Protein 8WIZ (pdb70)

B-factor: mean 48.91, std 18.86, range [22.05, 162.28]

Organism: Alligator mississippiensis (NCBI:txid8496)

Structure (mmCIF, N/CA/C/O backbone):
data_8WIZ
#
_entry.id   8WIZ
#
_cell.length_a   1.00
_cell.length_b   1.00
_cell.length_c   1.00
_cell.angle_alpha   90.00
_cell.angle_beta   90.00
_cell.angle_gamma   90.00
#
_symmetry.space_group_name_H-M   'P 1'
#
loop_
_entity.id
_entity.type
_entity.pdbx_description
1 polymer 'Hemoglobin subunit alpha'
2 polymer 'Hemoglobin subunit beta'
3 non-polymer 'PROTOPORPHYRIN IX CONTAINING FE'
4 non-polymer 'BICARBONATE ION'
5 water water
#
loop_
_atom_site.group_PDB
_atom_site.id
_atom_site.type_symbol
_atom_site.label_atom_id
_atom_site.label_alt_id
_atom_site.label_comp_id
_atom_site.label_asym_id
_atom_site.label_entity_id
_atom_site.label_seq_id
_atom_site.pdbx_PDB_ins_code
_atom_site.Cartn_x
_atom_site.Cartn_y
_atom_site.Cartn_z
_atom_site.occupancy
_atom_site.B_iso_or_equiv
_atom_site.auth_seq_id
_atom_site.auth_comp_id
_atom_site.auth_asym_id
_atom_site.auth_atom_id
_atom_site.pdbx_PDB_model_num
ATOM 1 N N . VAL A 1 2 ? 125.350 123.703 147.840 1.00 82.47 1 VAL A N 1
ATOM 2 C CA . VAL A 1 2 ? 125.814 122.999 149.072 1.00 74.96 1 VAL A CA 1
ATOM 3 C C . VAL A 1 2 ? 125.627 121.498 148.872 1.00 70.98 1 VAL A C 1
ATOM 4 O O . VAL A 1 2 ? 124.633 121.061 148.301 1.00 87.08 1 VAL A O 1
ATOM 8 N N . LEU A 1 3 ? 126.604 120.728 149.358 1.00 60.94 2 LEU A N 1
ATOM 9 C CA . LEU A 1 3 ? 126.584 119.289 149.239 1.00 52.57 2 LEU A CA 1
ATOM 10 C C . LEU A 1 3 ? 125.798 118.730 150.415 1.00 52.77 2 LEU A C 1
ATOM 11 O O . LEU A 1 3 ? 126.073 119.060 151.567 1.00 56.60 2 LEU A O 1
ATOM 16 N N . SER A 1 4 ? 124.826 117.880 150.105 1.00 48.89 3 SER A N 1
ATOM 17 C CA . SER A 1 4 ? 124.034 117.217 151.117 1.00 52.05 3 SER A CA 1
ATOM 18 C C . SER A 1 4 ? 124.737 115.957 151.624 1.00 48.35 3 SER A C 1
ATOM 19 O O . SER A 1 4 ? 125.745 115.535 151.074 1.00 54.69 3 SER A O 1
ATOM 22 N N . MET A 1 5 ? 124.182 115.382 152.686 1.00 44.93 4 MET A N 1
ATOM 23 C CA . MET A 1 5 ? 124.643 114.128 153.236 1.00 48.46 4 MET A CA 1
ATOM 24 C C . MET A 1 5 ? 124.621 113.032 152.189 1.00 44.35 4 MET A C 1
ATOM 25 O O . MET A 1 5 ? 125.460 112.141 152.261 1.00 57.02 4 MET A O 1
ATOM 30 N N . GLU A 1 6 ? 123.593 113.043 151.339 1.00 56.50 5 GLU A N 1
ATOM 31 C CA . GLU A 1 6 ? 123.371 112.038 150.310 1.00 57.71 5 GLU A CA 1
ATOM 32 C C . GLU A 1 6 ? 124.386 112.256 149.193 1.00 51.49 5 GLU A C 1
ATOM 33 O O . GLU A 1 6 ? 124.943 111.281 148.694 1.00 50.15 5 GLU A O 1
ATOM 39 N N . ASP A 1 7 ? 124.624 113.531 148.830 1.00 38.89 6 ASP A N 1
ATOM 40 C CA . ASP A 1 7 ? 125.616 113.844 147.831 1.00 36.82 6 ASP A CA 1
ATOM 41 C C . ASP A 1 7 ? 126.978 113.335 148.299 1.00 46.21 6 ASP A C 1
ATOM 42 O O . ASP A 1 7 ? 127.742 112.778 147.511 1.00 40.27 6 ASP A O 1
ATOM 47 N N . LYS A 1 8 ? 127.292 113.583 149.578 1.00 44.66 7 LYS A N 1
ATOM 48 C CA . LYS A 1 8 ? 128.580 113.239 150.144 1.00 39.98 7 LYS A CA 1
ATOM 49 C C . LYS A 1 8 ? 128.805 111.726 150.129 1.00 38.80 7 LYS A C 1
ATOM 50 O O . LYS A 1 8 ? 129.858 111.289 149.679 1.00 44.25 7 LYS A O 1
ATOM 56 N N . SER A 1 9 ? 127.807 110.931 150.505 1.00 38.98 8 SER A N 1
ATOM 57 C CA . SER A 1 9 ? 127.903 109.480 150.394 1.00 42.37 8 SER A CA 1
ATOM 58 C C . SER A 1 9 ? 127.987 109.005 148.945 1.00 35.84 8 SER A C 1
ATOM 59 O O . SER A 1 9 ? 128.619 107.985 148.667 1.00 35.42 8 SER A O 1
ATOM 62 N N . ASN A 1 10 ? 127.403 109.739 148.019 1.00 33.35 9 ASN A N 1
ATOM 63 C CA . ASN A 1 10 ? 127.426 109.295 146.634 1.00 39.63 9 ASN A CA 1
ATOM 64 C C . ASN A 1 10 ? 128.829 109.438 146.053 1.00 36.37 9 ASN A C 1
ATOM 65 O O . ASN A 1 10 ? 129.247 108.611 145.266 1.00 46.99 9 ASN A O 1
ATOM 70 N N . VAL A 1 11 ? 129.426 110.585 146.327 1.00 33.70 10 VAL A N 1
ATOM 71 C CA . VAL A 1 11 ? 130.756 110.942 145.915 1.00 38.33 10 VAL A CA 1
ATOM 72 C C . VAL A 1 11 ? 131.789 110.018 146.581 1.00 38.27 10 VAL A C 1
ATOM 73 O O . VAL A 1 11 ? 132.726 109.610 145.911 1.00 33.61 10 VAL A O 1
ATOM 77 N N . LYS A 1 12 ? 131.647 109.701 147.878 1.00 35.23 11 LYS A N 1
ATOM 78 C CA . LYS A 1 12 ? 132.601 108.805 148.497 1.00 37.92 11 LYS A CA 1
ATOM 79 C C . LYS A 1 12 ? 132.533 107.431 147.863 1.00 38.30 11 LYS A C 1
ATOM 80 O O . LYS A 1 12 ? 133.518 106.712 147.917 1.00 49.32 11 LYS A O 1
ATOM 86 N N . ALA A 1 13 ? 131.371 107.039 147.338 1.00 44.98 12 ALA A N 1
ATOM 87 C CA . ALA A 1 13 ? 131.190 105.695 146.806 1.00 44.61 12 ALA A CA 1
ATOM 88 C C . ALA A 1 13 ? 131.758 105.609 145.401 1.00 40.98 12 ALA A C 1
ATOM 89 O O . ALA A 1 13 ? 132.523 104.697 145.118 1.00 53.11 12 ALA A O 1
ATOM 91 N N . ILE A 1 14 ? 131.440 106.577 144.550 1.00 39.18 13 ILE A N 1
ATOM 92 C CA . ILE A 1 14 ? 131.993 106.534 143.205 1.00 45.05 13 ILE A CA 1
ATOM 93 C C . ILE A 1 14 ? 133.510 106.699 143.283 1.00 40.95 13 ILE A C 1
ATOM 94 O O . ILE A 1 14 ? 134.203 106.057 142.525 1.00 45.54 13 ILE A O 1
ATOM 99 N N . TRP A 1 15 ? 134.019 107.541 144.192 1.00 42.48 14 TRP A N 1
ATOM 100 C CA . TRP A 1 15 ? 135.440 107.857 144.241 1.00 42.85 14 TRP A CA 1
ATOM 101 C C . TRP A 1 15 ? 136.253 106.663 144.744 1.00 38.03 14 TRP A C 1
ATOM 102 O O . TRP A 1 15 ? 137.362 106.424 144.279 1.00 39.73 14 TRP A O 1
ATOM 113 N N . GLY A 1 16 ? 135.678 105.824 145.575 1.00 40.61 15 GLY A N 1
ATOM 114 C CA . GLY A 1 16 ? 136.383 104.624 146.008 1.00 40.46 15 GLY A CA 1
ATOM 115 C C . GLY A 1 16 ? 136.654 103.610 144.898 1.00 40.71 15 GLY A C 1
ATOM 116 O O . GLY A 1 16 ? 137.331 102.615 145.130 1.00 50.50 15 GLY A O 1
ATOM 117 N N . LYS A 1 17 ? 136.127 103.865 143.704 1.00 43.57 16 LYS A N 1
ATOM 118 C CA . LYS A 1 17 ? 136.365 103.028 142.544 1.00 51.80 16 LYS A CA 1
ATOM 119 C C . LYS A 1 17 ? 137.611 103.466 141.764 1.00 48.22 16 LYS A C 1
ATOM 120 O O . LYS A 1 17 ? 138.181 102.681 141.025 1.00 54.77 16 LYS A O 1
ATOM 126 N N . ALA A 1 18 ? 138.007 104.717 141.917 1.00 43.34 17 ALA A N 1
ATOM 127 C CA . ALA A 1 18 ? 139.232 105.222 141.349 1.00 43.63 17 ALA A CA 1
ATOM 128 C C . ALA A 1 18 ? 140.429 104.848 142.218 1.00 53.14 17 ALA A C 1
ATOM 129 O O . ALA A 1 18 ? 141.556 105.152 141.852 1.00 61.59 17 ALA A O 1
ATOM 131 N N . SER A 1 19 ? 140.188 104.238 143.380 1.00 61.26 18 SER A N 1
ATOM 132 C CA . SER A 1 19 ? 141.273 103.781 144.234 1.00 67.75 18 SER A CA 1
ATOM 133 C C . SER A 1 19 ? 142.134 102.766 143.480 1.00 57.78 18 SER A C 1
ATOM 134 O O . SER A 1 19 ? 141.640 101.807 142.880 1.00 61.60 18 SER A O 1
ATOM 137 N N . GLY A 1 20 ? 143.437 102.979 143.562 1.00 46.29 19 GLY A N 1
ATOM 138 C CA . GLY A 1 20 ? 144.390 102.165 142.837 1.00 48.09 19 GLY A CA 1
ATOM 139 C C . GLY A 1 20 ? 144.587 102.626 141.401 1.00 43.59 19 GLY A C 1
ATOM 140 O O . GLY A 1 20 ? 145.392 102.041 140.699 1.00 63.90 19 GLY A O 1
ATOM 141 N N . HIS A 1 21 ? 143.877 103.664 140.960 1.00 38.52 20 HIS A N 1
ATOM 142 C CA . HIS A 1 21 ? 143.950 104.065 139.568 1.00 38.05 20 HIS A CA 1
ATOM 143 C C . HIS A 1 21 ? 144.190 105.560 139.445 1.00 32.62 20 HIS A C 1
ATOM 144 O O . HIS A 1 21 ? 143.855 106.133 138.398 1.00 30.09 20 HIS A O 1
ATOM 151 N N . LEU A 1 22 ? 144.673 106.206 140.520 1.00 34.89 21 LEU A N 1
ATOM 152 C CA . LEU A 1 22 ? 144.838 107.653 140.486 1.00 33.00 21 LEU A CA 1
ATOM 153 C C . LEU A 1 22 ? 145.723 108.099 139.321 1.00 33.03 21 LEU A C 1
ATOM 154 O O . LEU A 1 22 ? 145.386 109.056 138.626 1.00 26.77 21 LEU A O 1
ATOM 159 N N . GLU A 1 23 ? 146.814 107.393 139.012 1.00 36.46 22 GLU A N 1
ATOM 160 C CA . GLU A 1 23 ? 147.665 107.883 137.942 1.00 36.25 22 GLU A CA 1
ATOM 161 C C . GLU A 1 23 ? 147.031 107.614 136.584 1.00 41.41 22 GLU A C 1
ATOM 162 O O . GLU A 1 23 ? 146.976 108.491 135.717 1.00 49.40 22 GLU A O 1
ATOM 168 N N . GLU A 1 24 ? 146.557 106.386 136.405 1.00 39.53 23 GLU A N 1
ATOM 169 C CA . GLU A 1 24 ? 145.872 105.998 135.189 1.00 38.58 23 GLU A CA 1
ATOM 170 C C . GLU A 1 24 ? 144.717 106.949 134.883 1.00 40.18 23 GLU A C 1
ATOM 171 O O . GLU A 1 24 ? 144.615 107.436 133.759 1.00 37.29 23 GLU A O 1
ATOM 177 N N . TYR A 1 25 ? 143.842 107.234 135.862 1.00 31.94 24 TYR A N 1
ATOM 178 C CA . TYR A 1 25 ? 142.680 108.028 135.522 1.00 30.84 24 TYR A CA 1
ATOM 179 C C . TYR A 1 25 ? 143.001 109.515 135.386 1.00 33.07 24 TYR A C 1
ATOM 180 O O . TYR A 1 25 ? 142.356 110.222 134.618 1.00 34.59 24 TYR A O 1
ATOM 189 N N . GLY A 1 26 ? 143.893 110.040 136.222 1.00 29.97 25 GLY A N 1
ATOM 190 C CA . GLY A 1 26 ? 144.289 111.424 136.084 1.00 29.79 25 GLY A CA 1
ATOM 191 C C . GLY A 1 26 ? 144.989 111.689 134.750 1.00 30.03 25 GLY A C 1
ATOM 192 O O . GLY A 1 26 ? 144.750 112.740 134.152 1.00 29.15 25 GLY A O 1
ATOM 193 N N . ALA A 1 27 ? 145.839 110.764 134.278 1.00 29.61 26 ALA A N 1
ATOM 194 C CA . ALA A 1 27 ? 146.483 110.976 132.979 1.00 30.57 26 ALA A CA 1
ATOM 195 C C . ALA A 1 27 ? 145.458 110.962 131.827 1.00 34.12 26 ALA A C 1
ATOM 196 O O . ALA A 1 27 ? 145.519 111.796 130.906 1.00 30.23 26 ALA A O 1
ATOM 198 N N . GLU A 1 28 ? 144.477 110.052 131.870 1.00 32.91 27 GLU A N 1
ATOM 199 C CA . GLU A 1 28 ? 143.418 110.051 130.863 1.00 30.87 27 GLU A CA 1
ATOM 200 C C . GLU A 1 28 ? 142.586 111.344 130.897 1.00 31.10 27 GLU A C 1
ATOM 201 O O . GLU A 1 28 ? 142.272 111.899 129.858 1.00 33.49 27 GLU A O 1
ATOM 207 N N . ALA A 1 29 ? 142.127 111.798 132.056 1.00 31.30 28 ALA A N 1
ATOM 208 C CA . ALA A 1 29 ? 141.337 113.022 132.098 1.00 32.89 28 ALA A CA 1
ATOM 209 C C . ALA A 1 29 ? 142.107 114.162 131.411 1.00 36.15 28 ALA A C 1
ATOM 210 O O . ALA A 1 29 ? 141.529 114.951 130.677 1.00 35.66 28 ALA A O 1
ATOM 212 N N . LEU A 1 30 ? 143.401 114.274 131.725 1.00 33.71 29 LEU A N 1
ATOM 213 C CA . LEU A 1 30 ? 144.265 115.282 131.139 1.00 38.10 29 LEU A CA 1
ATOM 214 C C . LEU A 1 30 ? 144.346 115.167 129.619 1.00 29.71 29 LEU A C 1
ATOM 215 O O . LEU A 1 30 ? 144.279 116.197 128.982 1.00 38.77 29 LEU A O 1
ATOM 220 N N . GLU A 1 31 ? 144.707 113.992 129.095 1.00 28.94 30 GLU A N 1
ATOM 221 C CA . GLU A 1 31 ? 144.740 113.738 127.660 1.00 35.82 30 GLU A CA 1
ATOM 222 C C . GLU A 1 31 ? 143.401 114.107 127.020 1.00 34.12 30 GLU A C 1
ATOM 223 O O . GLU A 1 31 ? 143.380 114.783 126.003 1.00 33.03 30 GLU A O 1
ATOM 229 N N . ARG A 1 32 ? 142.283 113.728 127.645 1.00 32.11 31 ARG A N 1
ATOM 230 C CA . ARG A 1 32 ? 140.997 114.131 127.118 1.00 31.80 31 ARG A CA 1
ATOM 231 C C . ARG A 1 32 ? 140.838 115.642 127.089 1.00 35.88 31 ARG A C 1
ATOM 232 O O . ARG A 1 32 ? 140.297 116.163 126.117 1.00 38.37 31 ARG A O 1
ATOM 240 N N . MET A 1 33 ? 141.264 116.345 128.132 1.00 32.87 32 MET A N 1
ATOM 241 C CA . MET A 1 33 ? 141.082 117.782 128.143 1.00 32.45 32 MET A CA 1
ATOM 242 C C . MET A 1 33 ? 141.934 118.409 127.025 1.00 35.21 32 MET A C 1
ATOM 243 O O . MET A 1 33 ? 141.440 119.240 126.279 1.00 32.27 32 MET A O 1
ATOM 248 N N . PHE A 1 34 ? 143.193 117.975 126.868 1.00 34.24 33 PHE A N 1
ATOM 249 C CA . PHE A 1 34 ? 144.057 118.569 125.872 1.00 33.39 33 PHE A CA 1
ATOM 250 C C . PHE A 1 34 ? 143.508 118.363 124.471 1.00 36.39 33 PHE A C 1
ATOM 251 O O . PHE A 1 34 ? 143.579 119.267 123.649 1.00 41.12 33 PHE A O 1
ATOM 259 N N . CYS A 1 35 ? 142.905 117.208 124.223 1.00 36.41 34 CYS A N 1
ATOM 260 C CA . CYS A 1 35 ? 142.458 116.884 122.893 1.00 37.11 34 CYS A CA 1
ATOM 261 C C . CYS A 1 35 ? 141.086 117.509 122.611 1.00 37.15 34 CYS A C 1
ATOM 262 O O . CYS A 1 35 ? 140.884 118.078 121.546 1.00 44.39 34 CYS A O 1
ATOM 265 N N . ALA A 1 36 ? 140.144 117.444 123.552 1.00 34.16 35 ALA A N 1
ATOM 266 C CA . ALA A 1 36 ? 138.817 118.001 123.314 1.00 35.79 35 ALA A CA 1
ATOM 267 C C . ALA A 1 36 ? 138.743 119.518 123.480 1.00 40.81 35 ALA A C 1
ATOM 268 O O . ALA A 1 36 ? 137.822 120.124 122.932 1.00 40.50 35 ALA A O 1
ATOM 270 N N . TYR A 1 37 ? 139.638 120.123 124.269 1.00 36.33 36 TYR A N 1
ATOM 271 C CA . TYR A 1 37 ? 139.590 121.561 124.529 1.00 35.82 36 TYR A CA 1
ATOM 272 C C . TYR A 1 37 ? 140.994 122.092 124.333 1.00 34.52 36 TYR A C 1
ATOM 273 O O . TYR A 1 37 ? 141.718 122.384 125.284 1.00 39.32 36 TYR A O 1
ATOM 282 N N . PRO A 1 38 ? 141.476 122.061 123.089 1.00 37.46 37 PRO A N 1
ATOM 283 C CA . PRO A 1 38 ? 142.898 122.279 122.834 1.00 38.70 37 PRO A CA 1
ATOM 284 C C . PRO A 1 38 ? 143.427 123.638 123.296 1.00 39.05 37 PRO A C 1
ATOM 285 O O . PRO A 1 38 ? 144.632 123.759 123.527 1.00 42.63 37 PRO A O 1
ATOM 289 N N . GLN A 1 39 ? 142.548 124.632 123.475 1.00 38.29 38 GLN A N 1
ATOM 290 C CA . GLN A 1 39 ? 142.972 125.900 124.059 1.00 42.22 38 GLN A CA 1
ATOM 291 C C . GLN A 1 39 ? 143.647 125.703 125.426 1.00 43.65 38 GLN A C 1
ATOM 292 O O . GLN A 1 39 ? 144.527 126.494 125.757 1.00 42.07 38 GLN A O 1
ATOM 298 N N . THR A 1 40 ? 143.299 124.647 126.193 1.00 35.64 39 THR A N 1
ATOM 299 C CA . THR A 1 40 ? 143.913 124.436 127.504 1.00 33.54 39 THR A CA 1
ATOM 300 C C . THR A 1 40 ? 145.410 124.107 127.434 1.00 31.64 39 THR A C 1
ATOM 301 O O . THR A 1 40 ? 146.081 124.152 128.449 1.00 35.87 39 THR A O 1
ATOM 305 N N . LYS A 1 41 ? 145.950 123.781 126.268 1.00 31.26 40 LYS A N 1
ATOM 306 C CA . LYS A 1 41 ? 147.370 123.505 126.171 1.00 32.90 40 LYS A CA 1
ATOM 307 C C . LYS A 1 41 ? 148.216 124.755 126.329 1.00 33.03 40 LYS A C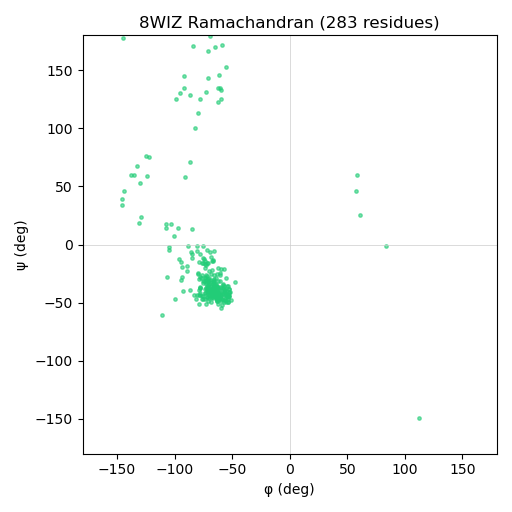 1
ATOM 308 O O . LYS A 1 41 ? 149.436 124.612 126.488 1.00 34.05 40 LYS A O 1
ATOM 314 N N . ILE A 1 42 ? 147.637 125.971 126.208 1.00 35.39 41 ILE A N 1
ATOM 315 C CA . ILE A 1 42 ? 148.462 127.176 126.359 1.00 34.94 41 ILE A CA 1
ATOM 316 C C . ILE A 1 42 ? 149.057 127.226 127.773 1.00 34.40 41 ILE A C 1
ATOM 317 O O . ILE A 1 42 ? 150.039 127.906 127.995 1.00 40.90 41 ILE A O 1
ATOM 322 N N . TYR A 1 43 ? 148.475 126.507 128.746 1.00 37.94 42 TYR A N 1
ATOM 323 C CA . TYR A 1 43 ? 148.996 126.497 130.107 1.00 32.66 42 TYR A CA 1
ATOM 324 C C . TYR A 1 43 ? 150.087 125.453 130.281 1.00 28.37 42 TYR A C 1
ATOM 325 O O . TYR A 1 43 ? 150.786 125.493 131.275 1.00 22.89 42 TYR A O 1
ATOM 334 N N . PHE A 1 44 ? 150.352 124.607 129.282 1.00 31.55 43 PHE A N 1
ATOM 335 C CA . PHE A 1 44 ? 151.374 123.586 129.492 1.00 34.43 43 PHE A CA 1
ATOM 336 C C . PHE A 1 44 ? 152.387 123.535 128.370 1.00 36.33 43 PHE A C 1
ATOM 337 O O . PHE A 1 44 ? 152.653 122.469 127.815 1.00 38.70 43 PHE A O 1
ATOM 345 N N . PRO A 1 45 ? 153.008 124.677 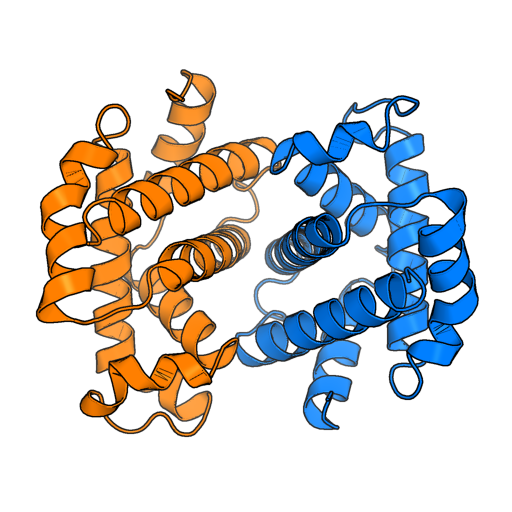128.031 1.00 49.35 44 PRO A N 1
ATOM 346 C CA . PRO A 1 45 ? 153.891 124.758 126.855 1.00 48.57 44 PRO A CA 1
ATOM 347 C C . PRO A 1 45 ? 155.170 123.952 127.013 1.00 43.01 44 PRO A C 1
ATOM 348 O O . PRO A 1 45 ? 155.757 123.544 126.019 1.00 52.08 44 PRO A O 1
ATOM 352 N N . HIS A 1 46 ? 155.541 123.678 128.267 1.00 46.89 45 HIS A N 1
ATOM 353 C CA . HIS A 1 46 ? 156.729 122.910 128.610 1.00 48.75 45 HIS A CA 1
ATOM 354 C C . HIS A 1 46 ? 156.492 121.391 128.675 1.00 49.43 45 HIS A C 1
ATOM 355 O O . HIS A 1 46 ? 157.436 120.645 128.950 1.00 50.21 45 HIS A O 1
ATOM 362 N N . PHE A 1 47 ? 155.255 120.932 128.437 1.00 42.63 46 PHE A N 1
ATOM 363 C CA . PHE A 1 47 ? 154.933 119.519 128.498 1.00 47.94 46 PHE A CA 1
ATOM 364 C C . PHE A 1 47 ? 155.072 118.836 127.140 1.00 47.12 46 PHE A C 1
ATOM 365 O O . PHE A 1 47 ? 154.688 119.394 126.119 1.00 52.42 46 PHE A O 1
ATOM 373 N N . ASP A 1 48 ? 155.513 117.579 127.174 1.00 46.94 47 ASP A N 1
ATOM 374 C CA . ASP A 1 48 ? 155.373 116.652 126.064 1.00 52.54 47 ASP A CA 1
ATOM 375 C C . ASP A 1 48 ? 153.937 116.116 126.030 1.00 53.63 47 ASP A C 1
ATOM 376 O O . ASP A 1 48 ? 153.430 115.559 126.999 1.00 68.40 47 ASP A O 1
ATOM 381 N N . MET A 1 49 ? 153.280 116.261 124.891 1.00 54.60 48 MET A N 1
ATOM 382 C CA . MET A 1 49 ? 151.845 116.063 124.805 1.00 60.54 48 MET A CA 1
ATOM 383 C C . MET A 1 49 ? 151.517 114.693 124.219 1.00 57.98 48 MET A C 1
ATOM 384 O O . MET A 1 49 ? 150.358 114.359 123.995 1.00 71.66 48 MET A O 1
ATOM 389 N N . SER A 1 50 ? 152.552 113.877 124.047 1.00 59.10 49 SER A N 1
ATOM 390 C CA . SER A 1 50 ? 152.396 112.496 123.643 1.00 60.00 49 SER A CA 1
ATOM 391 C C . SER A 1 50 ? 151.470 111.742 124.596 1.00 63.78 49 SER A C 1
ATOM 392 O O . SER A 1 50 ? 151.391 112.003 125.794 1.00 61.58 49 SER A O 1
ATOM 395 N N . HIS A 1 51 ? 150.822 110.721 124.064 1.00 67.53 50 HIS A N 1
ATOM 396 C CA . HIS A 1 51 ? 150.077 109.823 124.915 1.00 61.42 50 HIS A CA 1
ATOM 397 C C . HIS A 1 51 ? 151.027 109.181 125.909 1.00 59.09 50 HIS A C 1
ATOM 398 O O . HIS A 1 51 ? 152.120 108.723 125.567 1.00 63.88 50 HIS A O 1
ATOM 405 N N . ASN A 1 52 ? 150.557 109.160 127.145 1.00 50.92 51 ASN A N 1
ATOM 406 C CA . ASN A 1 52 ? 151.224 108.488 128.227 1.00 49.40 51 ASN A CA 1
ATOM 407 C C . ASN A 1 52 ? 152.619 109.050 128.512 1.00 43.96 51 ASN A C 1
ATOM 408 O O . ASN A 1 52 ? 153.396 108.346 129.160 1.00 46.29 51 ASN A O 1
ATOM 413 N N . SER A 1 53 ? 152.888 110.334 128.175 1.00 40.78 52 SER A N 1
ATOM 414 C CA . SER A 1 53 ? 154.173 110.957 128.502 1.00 38.97 52 SER A CA 1
ATOM 415 C C . SER A 1 53 ? 154.341 110.978 130.017 1.00 41.08 52 SER A C 1
ATOM 416 O O . SER A 1 53 ? 153.330 111.014 130.720 1.00 42.08 52 SER A O 1
ATOM 419 N N . ALA A 1 54 ? 155.582 110.832 130.488 1.00 34.83 53 ALA A N 1
ATOM 420 C CA . ALA A 1 54 ? 155.902 110.889 131.901 1.00 40.38 53 ALA A CA 1
ATOM 421 C C . ALA A 1 54 ? 155.352 112.162 132.585 1.00 40.24 53 ALA A C 1
ATOM 422 O O . ALA A 1 54 ? 154.893 112.095 133.699 1.00 38.58 53 ALA A O 1
ATOM 424 N N . GLN A 1 55 ? 155.430 113.316 131.939 1.00 36.25 54 GLN A N 1
ATOM 425 C CA . GLN A 1 55 ? 154.913 114.544 132.487 1.00 36.31 54 GLN A CA 1
ATOM 426 C C . GLN A 1 55 ? 153.395 1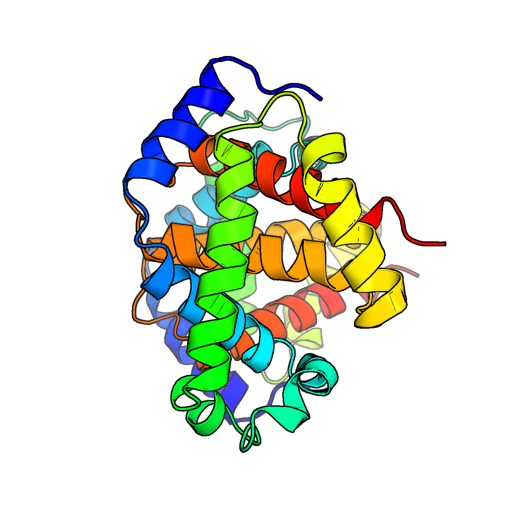14.479 132.684 1.00 33.37 54 GLN A C 1
ATOM 427 O O . GLN A 1 55 ? 152.876 115.029 133.676 1.00 39.27 54 GLN A O 1
ATOM 433 N N . ILE A 1 56 ? 152.674 114.013 131.676 1.00 30.29 55 ILE A N 1
ATOM 434 C CA . ILE A 1 56 ? 151.229 113.941 131.742 1.00 35.00 55 ILE A CA 1
ATOM 435 C C . ILE A 1 56 ? 150.820 112.896 132.766 1.00 29.14 55 ILE A C 1
ATOM 436 O O . ILE A 1 56 ? 149.761 113.032 133.354 1.00 34.05 55 ILE A O 1
ATOM 441 N N . ARG A 1 57 ? 151.663 111.915 133.045 1.00 29.76 56 ARG A N 1
ATOM 442 C CA . ARG A 1 57 ? 151.320 110.922 134.036 1.00 34.06 56 ARG A CA 1
ATOM 443 C C . ARG A 1 57 ? 151.529 111.483 135.434 1.00 40.55 56 ARG A C 1
ATOM 444 O O . ARG A 1 57 ? 150.801 111.117 136.360 1.00 38.74 56 ARG A O 1
ATOM 452 N N . ALA A 1 58 ? 152.636 112.214 135.609 1.00 32.96 57 ALA A N 1
ATOM 453 C CA . ALA A 1 58 ? 153.002 112.711 136.910 1.00 26.72 57 ALA A CA 1
ATOM 454 C C . ALA A 1 58 ? 152.039 113.823 137.329 1.00 28.15 57 ALA A C 1
ATOM 455 O O . ALA A 1 58 ? 151.682 113.951 138.498 1.00 32.85 57 ALA A O 1
ATOM 457 N N . HIS A 1 59 ? 151.550 114.577 136.382 1.00 25.91 58 HIS A N 1
ATOM 458 C CA . HIS A 1 59 ? 150.642 115.650 136.719 1.00 29.05 58 HIS A CA 1
ATOM 459 C C . HIS A 1 59 ? 149.250 115.084 136.935 1.00 32.99 58 HIS A C 1
ATOM 460 O O . HIS A 1 59 ? 148.572 115.490 137.864 1.00 31.96 58 HIS A O 1
ATOM 467 N N . GLY A 1 60 ? 148.815 114.164 136.061 1.00 33.88 59 GLY A N 1
ATOM 468 C CA . GLY A 1 60 ? 147.533 113.506 136.261 1.00 27.49 59 GLY A CA 1
ATOM 469 C C . GLY A 1 60 ? 147.420 112.897 137.644 1.00 27.89 59 GLY A C 1
ATOM 470 O O . GLY A 1 60 ? 146.383 113.029 138.304 1.00 33.47 59 GLY A O 1
ATOM 471 N N . LYS A 1 61 ? 148.495 112.264 138.101 1.00 29.14 60 LYS A N 1
ATOM 472 C CA . LYS A 1 61 ? 148.519 111.729 139.445 1.00 30.99 60 LYS A CA 1
ATOM 473 C C . LYS A 1 61 ? 148.373 112.809 140.516 1.00 32.04 60 LYS A C 1
ATOM 474 O O . LYS A 1 61 ? 147.691 112.619 141.522 1.00 43.19 60 LYS A O 1
ATOM 480 N N . LYS A 1 62 ? 149.027 113.946 140.345 1.00 31.79 61 LYS A N 1
ATOM 481 C CA . LYS A 1 62 ? 148.966 114.969 141.356 1.00 25.21 61 LYS A CA 1
ATOM 482 C C . LYS A 1 62 ? 147.547 115.527 141.447 1.00 25.80 61 LYS A C 1
ATOM 483 O O . LYS A 1 62 ? 147.025 115.782 142.555 1.00 26.96 61 LYS A O 1
ATOM 489 N N . VAL A 1 63 ? 146.950 115.757 140.301 1.00 23.63 62 VAL A N 1
ATOM 490 C CA . VAL A 1 63 ? 145.623 116.291 140.286 1.00 26.55 62 VAL A CA 1
ATOM 491 C C . VAL A 1 63 ? 144.619 115.346 140.970 1.00 32.31 62 VAL A C 1
ATOM 492 O O . VAL A 1 63 ? 143.752 115.789 141.719 1.00 31.86 62 VAL A O 1
ATOM 496 N N . PHE A 1 64 ? 144.696 114.063 140.670 1.00 31.86 63 PHE A N 1
ATOM 497 C CA . PHE A 1 64 ? 143.760 113.122 141.233 1.00 31.88 63 PHE A CA 1
ATOM 498 C C . PHE A 1 64 ? 144.046 112.914 142.719 1.00 27.62 63 PHE A C 1
ATOM 499 O O . PHE A 1 64 ? 143.144 112.579 143.463 1.00 36.47 63 PHE A O 1
ATOM 507 N N . SER A 1 65 ? 145.288 112.861 143.105 1.00 24.81 64 SER A N 1
ATOM 508 C CA . SER A 1 65 ? 145.593 112.853 144.510 1.00 30.58 64 SER A CA 1
ATOM 509 C C . SER A 1 65 ? 144.977 114.028 145.276 1.00 31.56 64 SER A C 1
ATOM 510 O O . SER A 1 65 ? 144.678 113.870 146.431 1.00 34.45 64 SER A O 1
ATOM 513 N N . ALA A 1 66 ? 144.893 115.215 144.690 1.00 30.07 65 ALA A N 1
ATOM 514 C CA . ALA A 1 66 ? 144.334 116.337 145.397 1.00 27.59 65 ALA A CA 1
ATOM 515 C C . ALA A 1 66 ? 142.811 116.174 145.550 1.00 36.87 65 ALA A C 1
ATOM 516 O O . ALA A 1 66 ? 142.242 116.516 146.580 1.00 39.25 65 ALA A O 1
ATOM 518 N N . LEU A 1 67 ? 142.147 115.777 144.475 1.00 33.23 66 LEU A N 1
ATOM 519 C CA . LEU A 1 67 ? 140.759 115.364 144.493 1.00 34.87 66 LEU A CA 1
ATOM 520 C C . LEU A 1 67 ? 140.473 114.265 145.550 1.00 38.94 66 LEU A C 1
ATOM 521 O O . LEU A 1 67 ? 139.478 114.305 146.257 1.00 39.08 66 LEU A O 1
ATOM 526 N N . HIS A 1 68 ? 141.339 113.290 145.713 1.00 32.41 67 HIS A N 1
ATOM 527 C CA . HIS A 1 68 ? 141.205 112.293 146.751 1.00 35.38 67 HIS A CA 1
ATOM 528 C C . HIS A 1 68 ? 141.221 112.896 148.167 1.00 37.45 67 HIS A C 1
ATOM 529 O O . HIS A 1 68 ? 140.477 112.486 149.046 1.00 36.81 67 HIS A O 1
ATOM 536 N N . GLU A 1 69 ? 142.150 113.800 148.439 1.00 38.35 68 GLU A N 1
ATOM 537 C CA . GLU A 1 69 ? 142.178 114.512 149.698 1.00 39.08 68 GLU A CA 1
ATOM 538 C C . GLU A 1 69 ? 140.887 115.312 149.916 1.00 31.41 68 GLU A C 1
ATOM 539 O O . GLU A 1 69 ? 140.298 115.325 150.993 1.00 36.79 68 GLU A O 1
ATOM 545 N N . ALA A 1 70 ? 140.419 115.967 148.877 1.00 26.54 69 ALA A N 1
ATOM 546 C CA . ALA A 1 70 ? 139.157 116.656 148.900 1.00 26.29 69 ALA A CA 1
ATOM 547 C C . ALA A 1 70 ? 137.952 115.745 149.244 1.00 36.42 69 ALA A C 1
ATOM 548 O O . ALA A 1 70 ? 137.026 116.162 149.946 1.00 37.06 69 ALA A O 1
ATOM 550 N N . VAL A 1 71 ? 137.936 114.509 148.765 1.00 34.26 70 VAL A N 1
ATOM 551 C CA . VAL A 1 71 ? 136.864 113.580 149.066 1.00 32.59 70 VAL A CA 1
ATOM 552 C C . VAL A 1 71 ? 136.944 113.169 150.527 1.00 28.24 70 VAL A C 1
ATOM 553 O O . VAL A 1 71 ? 135.933 112.998 151.183 1.00 41.39 70 VAL A O 1
ATOM 557 N N . ASN A 1 72 ? 138.136 113.001 151.034 1.00 30.62 71 ASN A N 1
ATOM 558 C CA . ASN A 1 72 ? 138.325 112.609 152.412 1.00 33.84 71 ASN A CA 1
ATOM 559 C C . ASN A 1 72 ? 138.073 113.751 153.413 1.00 39.92 71 ASN A C 1
ATOM 560 O O . ASN A 1 72 ? 138.132 113.532 154.609 1.00 46.80 71 ASN A O 1
ATOM 565 N N . HIS A 1 73 ? 137.745 114.951 152.943 1.00 40.91 72 HIS A N 1
ATOM 566 C CA . HIS A 1 73 ? 137.646 116.116 153.792 1.00 40.81 72 HIS A CA 1
ATOM 567 C C . HIS A 1 73 ? 136.527 116.970 153.216 1.00 39.63 72 HIS A C 1
ATOM 568 O O . HIS A 1 73 ? 136.647 118.179 153.070 1.00 42.86 72 HIS A O 1
ATOM 575 N N . ILE A 1 74 ? 135.488 116.289 152.772 1.00 41.91 73 ILE A N 1
ATOM 576 C CA . ILE A 1 74 ? 134.453 116.847 151.922 1.00 42.14 73 ILE A CA 1
ATOM 577 C C . ILE A 1 74 ? 133.529 117.732 152.738 1.00 48.83 73 ILE A C 1
ATOM 578 O O . ILE A 1 74 ? 132.729 118.476 152.180 1.00 61.07 73 ILE A O 1
ATOM 583 N N . ASP A 1 75 ? 133.673 117.643 154.062 1.00 55.04 74 ASP A N 1
ATOM 584 C CA . ASP A 1 75 ? 133.074 118.585 154.982 1.00 56.42 74 ASP A CA 1
ATOM 585 C C . ASP A 1 75 ? 133.758 119.957 154.943 1.00 63.14 74 ASP A C 1
ATOM 586 O O . ASP A 1 75 ? 133.073 120.974 155.003 1.00 88.18 74 ASP A O 1
ATOM 591 N N . ASP A 1 76 ? 135.092 120.010 154.868 1.00 67.42 75 ASP A N 1
ATOM 592 C CA . ASP A 1 76 ? 135.800 121.277 154.787 1.00 60.28 75 ASP A CA 1
ATOM 593 C C . ASP A 1 76 ? 136.662 121.338 153.531 1.00 46.05 75 ASP A C 1
ATOM 594 O O . ASP A 1 76 ? 137.880 121.248 153.564 1.00 46.74 75 ASP A O 1
ATOM 599 N N . LEU A 1 77 ? 136.026 121.530 152.400 1.00 45.42 76 LEU A N 1
ATOM 600 C CA . LEU A 1 77 ? 136.774 121.742 151.181 1.00 48.70 76 LEU A CA 1
ATOM 601 C C . LEU A 1 77 ? 137.729 122.921 151.292 1.00 46.47 76 LEU A C 1
ATOM 602 O O . LEU A 1 77 ? 138.866 122.776 150.876 1.00 61.27 76 LEU A O 1
ATOM 607 N N . PRO A 1 78 ? 137.335 124.128 151.782 1.00 56.91 77 PRO A N 1
ATOM 608 C CA . PRO A 1 78 ? 138.256 125.280 151.835 1.00 50.06 77 PRO A CA 1
ATOM 609 C C . PRO A 1 78 ? 139.555 125.073 152.603 1.00 45.99 77 PRO A C 1
ATOM 610 O O . PRO A 1 78 ? 140.591 125.536 152.169 1.00 57.80 77 PRO A O 1
ATOM 614 N N . GLY A 1 79 ? 139.513 124.319 153.691 1.00 47.89 78 GLY A N 1
ATOM 615 C CA . GLY A 1 79 ? 140.711 124.033 154.450 1.00 46.41 78 GLY A CA 1
ATOM 616 C C . GLY A 1 79 ? 141.573 122.940 153.834 1.00 54.34 78 GLY A C 1
ATOM 617 O O . GLY A 1 79 ? 142.711 122.752 154.249 1.00 79.42 78 GLY A O 1
ATOM 618 N N . ALA A 1 80 ? 141.012 122.190 152.898 1.00 55.01 79 ALA A N 1
ATOM 619 C CA . ALA A 1 80 ? 141.689 121.047 152.307 1.00 53.23 79 ALA A CA 1
ATOM 620 C C . ALA A 1 80 ? 142.395 121.482 151.028 1.00 50.97 79 ALA A C 1
ATOM 621 O O . ALA A 1 80 ? 143.362 120.858 150.598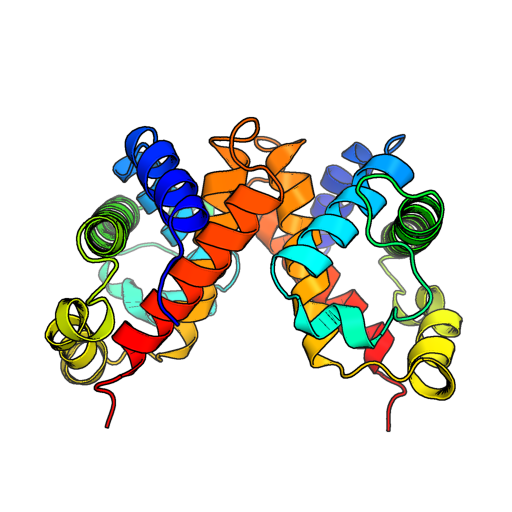 1.00 57.70 79 ALA A O 1
ATOM 623 N N . LEU A 1 81 ? 141.815 122.483 150.368 1.00 40.35 80 LEU A N 1
ATOM 624 C CA . LEU A 1 81 ? 142.305 122.938 149.097 1.00 44.21 80 LEU A CA 1
ATOM 625 C C . LEU A 1 81 ? 142.990 124.308 149.230 1.00 40.90 80 LEU A C 1
ATOM 626 O O . LEU A 1 81 ? 143.186 124.989 148.243 1.00 35.12 80 LEU A O 1
ATOM 631 N N . CYS A 1 82 ? 143.365 124.714 150.438 1.00 40.03 81 CYS A N 1
ATOM 632 C CA . CYS A 1 82 ? 143.758 126.083 150.708 1.00 46.92 81 CYS A CA 1
ATOM 633 C C . CYS A 1 82 ? 145.090 126.444 150.021 1.00 46.92 81 CYS A C 1
ATOM 634 O O . CYS A 1 82 ? 145.193 127.505 149.415 1.00 37.15 81 CYS A O 1
ATOM 637 N N . ARG A 1 83 ? 146.100 125.568 150.133 1.00 35.57 82 ARG A N 1
ATOM 638 C CA . ARG A 1 83 ? 147.389 125.781 149.527 1.00 39.98 82 ARG A CA 1
ATOM 639 C C . ARG A 1 83 ? 147.263 125.766 147.998 1.00 42.06 82 ARG A C 1
ATOM 640 O O . ARG A 1 83 ? 147.993 126.491 147.325 1.00 49.19 82 ARG A O 1
ATOM 648 N N . LEU A 1 84 ? 146.422 124.886 147.449 1.00 35.99 83 LEU A N 1
ATOM 649 C CA . LEU A 1 84 ? 146.230 124.800 146.018 1.00 32.94 83 LEU A CA 1
ATOM 650 C C . LEU A 1 84 ? 145.508 126.014 145.491 1.00 30.80 83 LEU A C 1
ATOM 651 O O . LEU A 1 84 ? 145.744 126.406 144.350 1.00 38.22 83 LEU A O 1
ATOM 656 N N . SER A 1 85 ? 144.627 126.553 146.323 1.00 33.16 84 SER A N 1
ATOM 657 C CA . SER A 1 85 ? 143.811 127.718 146.023 1.00 36.96 84 SER A CA 1
ATOM 658 C C . SER A 1 85 ? 144.730 128.920 145.810 1.00 36.96 84 SER A C 1
ATOM 659 O O . SER A 1 85 ? 144.616 129.592 144.790 1.00 34.35 84 SER A O 1
ATOM 662 N N . GLU A 1 86 ? 145.665 129.101 146.750 1.00 31.68 85 GLU A N 1
ATOM 663 C CA . GLU A 1 86 ? 146.699 130.109 146.689 1.00 42.12 85 GLU A CA 1
ATOM 664 C C . GLU A 1 86 ? 147.575 129.969 145.442 1.00 40.42 85 GLU A C 1
ATOM 665 O O . GLU A 1 86 ? 147.737 130.952 144.720 1.00 40.64 85 GLU A O 1
ATOM 671 N N . LEU A 1 87 ? 148.116 128.769 145.211 1.00 35.32 86 LEU A N 1
ATOM 672 C CA . LEU A 1 87 ? 148.958 128.443 144.071 1.00 35.29 86 LEU A CA 1
ATOM 673 C C . LEU A 1 87 ? 148.260 128.820 142.775 1.00 32.88 86 LEU A C 1
ATOM 674 O O . LEU A 1 87 ? 148.888 129.451 141.937 1.00 35.79 86 LEU A O 1
ATOM 679 N N . HIS A 1 88 ? 146.982 128.461 142.596 1.00 28.56 87 HIS A N 1
ATOM 680 C CA . HIS A 1 88 ? 146.335 128.772 141.334 1.00 31.96 87 HIS A CA 1
ATOM 681 C C . HIS A 1 88 ? 146.076 130.285 141.202 1.00 35.29 87 HIS A C 1
ATOM 682 O O . HIS A 1 88 ? 146.193 130.841 140.117 1.00 34.26 87 HIS A O 1
ATOM 689 N N . ALA A 1 89 ? 145.711 130.971 142.295 1.00 36.59 88 ALA A N 1
ATOM 690 C CA . ALA A 1 89 ? 145.411 132.408 142.251 1.00 40.35 88 ALA A CA 1
ATOM 691 C C . ALA A 1 89 ? 146.664 133.251 141.945 1.00 37.93 88 ALA A C 1
ATOM 692 O O . ALA A 1 89 ? 146.559 134.236 141.243 1.00 41.47 88 ALA A O 1
ATOM 694 N N . HIS A 1 90 ? 147.815 132.919 142.517 1.00 37.49 89 HIS A N 1
ATOM 695 C CA . HIS A 1 90 ? 148.938 133.834 142.555 1.00 46.01 89 HIS A CA 1
ATOM 696 C C . HIS A 1 90 ? 150.057 133.452 141.596 1.00 48.86 89 HIS A C 1
ATOM 697 O O . HIS A 1 90 ? 150.751 134.341 141.111 1.00 58.28 89 HIS A O 1
ATOM 704 N N . SER A 1 91 ? 150.206 132.165 141.281 1.00 45.67 90 SER A N 1
ATOM 705 C CA . SER A 1 91 ? 151.285 131.741 140.411 1.00 42.11 90 SER A CA 1
ATOM 706 C C . SER A 1 91 ? 150.736 131.267 139.065 1.00 45.70 90 SER A C 1
ATOM 707 O O . SER A 1 91 ? 151.116 131.783 138.025 1.00 65.39 90 SER A O 1
ATOM 710 N N . LEU A 1 92 ? 149.902 130.243 139.069 1.00 36.95 91 LEU A N 1
ATOM 711 C CA . LEU A 1 92 ? 149.561 129.602 137.821 1.00 39.98 91 LEU A CA 1
ATOM 712 C C . LEU A 1 92 ? 148.592 130.490 137.058 1.00 38.40 91 LEU A C 1
ATOM 713 O O . LEU A 1 92 ? 148.677 130.593 135.836 1.00 42.83 91 LEU A O 1
ATOM 718 N N . ARG A 1 93 ? 147.609 131.021 137.789 1.00 38.69 92 ARG A N 1
ATOM 719 C CA . ARG A 1 93 ? 146.728 132.079 137.324 1.00 37.19 92 ARG A CA 1
ATOM 720 C C . ARG A 1 93 ? 145.995 131.615 136.064 1.00 34.99 92 ARG A C 1
ATOM 721 O O . ARG A 1 93 ? 146.105 132.241 135.020 1.00 41.44 92 ARG A O 1
ATOM 729 N N . VAL A 1 94 ? 145.234 130.532 136.191 1.00 35.36 93 VAL A N 1
ATOM 730 C CA . VAL A 1 94 ? 144.512 129.898 135.090 1.00 33.82 93 VAL A CA 1
ATOM 731 C C . VAL A 1 94 ? 143.118 130.494 135.042 1.00 35.08 93 VAL A C 1
ATOM 732 O O . VAL A 1 94 ? 142.469 130.548 136.085 1.00 41.13 93 VAL A O 1
ATOM 736 N N . ASP A 1 95 ? 142.600 130.858 133.872 1.00 37.25 94 ASP A N 1
ATOM 737 C CA . ASP A 1 95 ? 141.284 131.472 133.880 1.00 41.01 94 ASP A CA 1
ATOM 738 C C . ASP A 1 95 ? 140.230 130.505 134.431 1.00 38.13 94 ASP A C 1
ATOM 739 O O . ASP A 1 95 ? 140.192 129.341 134.042 1.00 44.76 94 ASP A O 1
ATOM 744 N N . PRO A 1 96 ? 139.327 130.947 135.337 1.00 39.37 95 PRO A N 1
ATOM 745 C CA . PRO A 1 96 ? 138.300 130.079 135.919 1.00 44.86 95 PRO A CA 1
ATOM 746 C C . PRO A 1 96 ? 137.502 129.220 134.953 1.00 41.22 95 PRO A C 1
ATOM 747 O O . PRO A 1 96 ? 137.142 128.108 135.309 1.00 51.34 95 PRO A O 1
ATOM 751 N N . VAL A 1 97 ? 137.271 129.701 133.732 1.00 37.54 96 VAL A N 1
ATOM 752 C CA . VAL A 1 97 ? 136.469 128.951 132.767 1.00 44.24 96 VAL A CA 1
ATOM 753 C C . VAL A 1 97 ? 137.093 127.582 132.457 1.00 41.57 96 VAL A C 1
ATOM 754 O O . VAL A 1 97 ? 136.404 126.699 131.970 1.00 44.23 96 VAL A O 1
ATOM 758 N N . ASN A 1 98 ? 138.414 127.422 132.605 1.00 36.87 97 ASN A N 1
ATOM 759 C CA . ASN A 1 98 ? 139.023 126.143 132.257 1.00 37.74 97 ASN A CA 1
ATOM 760 C C . ASN A 1 98 ? 138.724 125.049 133.288 1.00 40.42 97 ASN A C 1
ATOM 761 O O . ASN A 1 98 ? 138.903 123.878 132.975 1.00 34.91 97 ASN A O 1
ATOM 766 N N . PHE A 1 99 ? 138.334 125.411 134.527 1.00 40.49 98 PHE A N 1
ATOM 767 C CA . PHE A 1 99 ? 138.049 124.400 135.527 1.00 38.38 98 PHE A CA 1
ATOM 768 C C . PHE A 1 99 ? 136.829 123.569 135.126 1.00 39.25 98 PHE A C 1
ATOM 769 O O . PHE A 1 99 ? 136.746 122.413 135.511 1.00 43.95 98 PHE A O 1
ATOM 777 N N . LYS A 1 100 ? 135.908 124.115 134.336 1.00 42.63 99 LYS A N 1
ATOM 778 C CA . LYS A 1 100 ? 134.761 123.338 133.885 1.00 43.37 99 LYS A CA 1
ATOM 779 C C . LYS A 1 100 ? 135.158 122.310 132.837 1.00 42.11 99 LYS A C 1
ATOM 780 O O . LYS A 1 100 ? 134.558 121.244 132.808 1.00 40.67 99 LYS A O 1
ATOM 786 N N . PHE A 1 101 ? 136.098 122.654 131.944 1.00 40.16 100 PHE A N 1
ATOM 787 C CA . PHE A 1 101 ? 136.595 121.695 130.974 1.00 36.67 100 PHE A CA 1
ATOM 788 C C . PHE A 1 101 ? 137.169 120.458 131.657 1.00 36.73 100 PHE A C 1
ATOM 789 O O . PHE A 1 101 ? 136.831 119.346 131.258 1.00 37.46 100 PHE A O 1
ATOM 797 N N . LEU A 1 102 ? 138.021 120.642 132.670 1.00 35.39 101 LEU A N 1
ATOM 798 C CA . LEU A 1 102 ? 138.619 119.512 133.366 1.00 37.05 101 LEU A CA 1
ATOM 799 C C . LEU A 1 102 ? 137.506 118.715 134.042 1.00 36.53 101 LEU A C 1
ATOM 800 O O . LEU A 1 102 ? 137.466 117.493 133.924 1.00 33.47 101 LEU A O 1
ATOM 805 N N . ALA A 1 103 ? 136.616 119.404 134.765 1.00 31.14 102 ALA A N 1
ATOM 806 C CA . ALA A 1 103 ? 135.569 118.705 135.501 1.00 35.33 102 ALA A CA 1
ATOM 807 C C . ALA A 1 103 ? 134.804 117.818 134.528 1.00 32.21 102 ALA A C 1
ATOM 808 O O . ALA A 1 103 ? 134.500 116.674 134.837 1.00 29.90 102 ALA A O 1
ATOM 810 N N . HIS A 1 104 ? 134.484 118.344 133.354 1.00 28.09 103 HIS A N 1
ATOM 811 C CA . HIS A 1 104 ? 133.776 117.530 132.388 1.00 34.70 103 HIS A CA 1
ATOM 812 C C . HIS A 1 104 ? 134.617 116.304 132.017 1.00 36.30 103 HIS A C 1
ATOM 813 O O . HIS A 1 104 ? 134.089 115.208 131.958 1.00 38.02 103 HIS A O 1
ATOM 820 N N . CYS A 1 105 ? 135.914 116.475 131.755 1.00 32.24 104 CYS A N 1
ATOM 821 C CA . CYS A 1 105 ? 136.747 115.348 131.354 1.00 36.08 104 CYS A CA 1
ATOM 822 C C . CYS A 1 105 ? 136.870 114.277 132.447 1.00 37.52 104 CYS A C 1
ATOM 823 O O . CYS A 1 105 ? 136.926 113.083 132.134 1.00 38.38 104 CYS A O 1
ATOM 826 N N . VAL A 1 106 ? 136.896 114.678 133.719 1.00 35.46 105 VAL A N 1
ATOM 827 C CA . VAL A 1 106 ? 136.799 113.745 134.828 1.00 34.15 105 VAL A CA 1
ATOM 828 C C . VAL A 1 106 ? 135.506 112.922 134.791 1.00 31.20 105 VAL A C 1
ATOM 829 O O . VAL A 1 106 ? 135.553 111.711 134.989 1.00 31.06 105 VAL A O 1
ATOM 833 N N . LEU A 1 107 ? 134.334 113.532 134.571 1.00 33.89 106 LEU A N 1
ATOM 834 C CA . LEU A 1 107 ? 133.109 112.744 134.405 1.00 33.95 106 LEU A CA 1
ATOM 835 C C . LEU A 1 107 ? 133.234 111.744 133.265 1.00 31.65 106 LEU A C 1
ATOM 836 O O . LEU A 1 107 ? 132.789 110.601 133.386 1.00 27.59 106 LEU A O 1
ATOM 841 N N . VAL A 1 108 ? 133.870 112.141 132.159 1.00 30.23 107 VAL A N 1
ATOM 842 C CA . VAL A 1 108 ? 133.963 111.229 131.031 1.00 30.81 107 VAL A CA 1
ATOM 843 C C . VAL A 1 108 ? 134.765 109.989 131.423 1.00 31.62 107 VAL A C 1
ATOM 844 O O . VAL A 1 108 ? 134.337 108.876 131.110 1.00 29.68 107 VAL A O 1
ATOM 848 N N . VAL A 1 109 ? 135.871 110.158 132.158 1.00 30.62 108 VAL A N 1
ATOM 849 C CA . VAL A 1 109 ? 136.731 109.037 132.519 1.00 32.63 108 VAL A CA 1
ATOM 850 C C . VAL A 1 109 ? 135.988 108.074 133.450 1.00 28.20 108 VAL A C 1
ATOM 851 O O . VAL A 1 109 ? 136.141 106.858 133.321 1.00 27.74 108 VAL A O 1
ATOM 855 N N . PHE A 1 110 ? 135.216 108.590 134.417 1.00 26.75 109 PHE A N 1
ATOM 856 C CA . PHE A 1 110 ? 134.420 107.699 135.260 1.00 27.89 109 PHE A CA 1
ATOM 857 C C . PHE A 1 110 ? 133.311 107.007 134.460 1.00 32.18 109 PHE A C 1
ATOM 858 O O . PHE A 1 110 ? 133.068 105.810 134.649 1.00 33.50 109 PHE A O 1
ATOM 866 N N . ALA A 1 111 ? 132.731 107.690 133.458 1.00 29.37 110 ALA A N 1
ATOM 867 C CA . ALA A 1 111 ? 131.744 107.033 132.599 1.00 28.78 110 ALA A CA 1
ATOM 868 C C . ALA A 1 111 ? 132.353 105.903 131.764 1.00 30.88 110 ALA A C 1
ATOM 869 O O . ALA A 1 111 ? 131.725 104.872 131.564 1.00 37.53 110 ALA A O 1
ATOM 871 N N . ILE A 1 112 ? 133.598 106.039 131.296 1.00 33.07 111 ILE A N 1
ATOM 872 C CA . ILE A 1 112 ? 134.258 104.939 130.597 1.00 29.88 111 ILE A CA 1
ATOM 873 C C . ILE A 1 112 ? 134.619 103.731 131.476 1.00 32.36 111 ILE A C 1
ATOM 874 O O . ILE A 1 112 ? 134.547 102.602 131.008 1.00 34.68 111 ILE A O 1
ATOM 879 N N . HIS A 1 113 ? 135.107 103.934 132.713 1.00 36.02 112 HIS A N 1
ATOM 880 C CA . HIS A 1 113 ? 135.659 102.841 133.513 1.00 34.74 112 HIS A CA 1
ATOM 881 C C . HIS A 1 113 ? 134.580 102.252 134.411 1.00 33.76 112 HIS A C 1
ATOM 882 O O . HIS A 1 113 ? 134.604 101.079 134.732 1.00 41.33 112 HIS A O 1
ATOM 889 N N . HIS A 1 114 ? 133.586 103.056 134.788 1.00 37.67 113 HIS A N 1
ATOM 890 C CA . HIS A 1 114 ? 132.583 102.599 135.727 1.00 34.69 113 HIS A CA 1
ATOM 891 C C . HIS A 1 114 ? 131.198 103.043 135.283 1.00 33.18 113 HIS A C 1
ATOM 892 O O . HIS A 1 114 ? 130.510 103.730 136.034 1.00 35.75 113 HIS A O 1
ATOM 899 N N . PRO A 1 115 ? 130.726 102.646 134.089 1.00 35.81 114 PRO A N 1
ATOM 900 C CA . PRO A 1 115 ? 129.454 103.148 133.524 1.00 47.13 114 PRO A CA 1
ATOM 901 C C . PRO A 1 115 ? 128.212 102.870 134.371 1.00 41.51 114 PRO A C 1
ATOM 902 O O . PRO A 1 115 ? 127.316 103.709 134.430 1.00 54.56 114 PRO A O 1
ATOM 906 N N . SER A 1 116 ? 128.170 101.691 134.995 1.00 37.06 115 SER A N 1
ATOM 907 C CA . SER A 1 116 ? 127.030 101.297 135.791 1.00 45.77 115 SER A CA 1
ATOM 908 C C . SER A 1 116 ? 127.041 101.973 137.168 1.00 46.84 115 SER A C 1
ATOM 909 O O . SER A 1 116 ? 125.975 102.305 137.687 1.00 57.92 115 SER A O 1
ATOM 912 N N . ALA A 1 117 ? 128.224 102.154 137.762 1.00 41.95 116 ALA A N 1
ATOM 913 C CA . ALA A 1 117 ? 128.369 102.947 138.970 1.00 40.64 116 ALA A CA 1
ATOM 914 C C . ALA A 1 117 ? 127.986 104.405 138.747 1.00 39.82 116 ALA A C 1
ATOM 915 O O . ALA A 1 117 ? 127.411 105.003 139.654 1.00 39.72 116 ALA A O 1
ATOM 917 N N . LEU A 1 118 ? 128.285 104.993 137.574 1.00 40.83 117 LEU A N 1
ATOM 918 C CA . LEU A 1 118 ? 127.991 106.413 137.409 1.00 39.79 117 LEU A CA 1
ATOM 919 C C . LEU A 1 118 ? 126.548 106.569 136.924 1.00 39.88 117 LEU A C 1
ATOM 920 O O . LEU A 1 118 ? 126.298 106.991 135.806 1.00 43.40 117 LEU A O 1
ATOM 925 N N . SER A 1 119 ? 125.602 106.279 137.841 1.00 35.99 118 SER A N 1
ATOM 926 C CA . SER A 1 119 ? 124.178 106.415 137.600 1.00 42.36 118 SER A CA 1
ATOM 927 C C . SER A 1 119 ? 123.755 107.884 137.515 1.00 39.52 118 SER A C 1
ATOM 928 O O . SER A 1 119 ? 124.496 108.783 137.908 1.00 44.07 118 SER A O 1
ATOM 931 N N . PRO A 1 120 ? 122.541 108.211 137.037 1.00 41.79 119 PRO A N 1
ATOM 932 C CA . PRO A 1 120 ? 122.106 109.620 136.982 1.00 45.20 119 PRO A CA 1
ATOM 933 C C . PRO A 1 120 ? 122.152 110.358 138.326 1.00 36.66 119 PRO A C 1
ATOM 934 O O . PRO A 1 120 ? 122.722 111.445 138.401 1.00 31.95 119 PRO A O 1
ATOM 938 N N . GLU A 1 121 ? 121.739 109.713 139.410 1.00 39.35 120 GLU A N 1
ATOM 939 C CA . GLU A 1 121 ? 121.824 110.373 140.705 1.00 46.83 120 GLU A CA 1
ATOM 940 C C . GLU A 1 121 ? 123.284 110.595 141.131 1.00 43.44 120 GLU A C 1
ATOM 941 O O . GLU A 1 121 ? 123.613 111.661 141.655 1.00 46.83 120 GLU A O 1
ATOM 947 N N . ILE A 1 122 ? 124.169 109.625 140.903 1.00 37.22 121 ILE A N 1
ATOM 948 C CA . ILE A 1 122 ? 125.570 109.776 141.294 1.00 33.49 121 ILE A CA 1
ATOM 949 C C . ILE A 1 122 ? 126.265 110.793 140.390 1.00 30.20 121 ILE A C 1
ATOM 950 O O . ILE A 1 122 ? 127.083 111.554 140.861 1.00 36.04 121 ILE A O 1
ATOM 955 N N . HIS A 1 123 ? 125.974 110.791 139.090 1.00 32.42 122 HIS A N 1
ATOM 956 C CA . HIS A 1 123 ? 126.445 111.837 138.191 1.00 33.04 122 HIS A CA 1
ATOM 957 C C . HIS A 1 123 ? 126.078 113.224 138.706 1.00 36.22 122 HIS A C 1
ATOM 958 O O . HIS A 1 123 ? 126.871 114.136 138.590 1.00 37.97 122 HIS A O 1
ATOM 965 N N . ALA A 1 124 ? 124.891 113.399 139.296 1.00 38.44 123 ALA A N 1
ATOM 966 C CA . ALA A 1 124 ? 124.514 114.725 139.753 1.00 35.56 123 ALA A CA 1
ATOM 967 C C . ALA A 1 124 ? 125.361 115.125 140.966 1.00 38.36 123 ALA A C 1
ATOM 968 O O . ALA A 1 124 ? 125.796 116.263 141.047 1.00 39.10 123 ALA A O 1
ATOM 970 N N . SER A 1 125 ? 125.582 114.202 141.908 1.00 35.31 124 SER A N 1
ATOM 971 C CA . SER A 1 125 ? 126.414 114.458 143.079 1.00 34.84 124 SER A CA 1
ATOM 972 C C . SER A 1 125 ? 127.876 114.749 142.708 1.00 36.66 124 SER A C 1
ATOM 973 O O . SER A 1 125 ? 128.443 115.723 143.200 1.00 37.86 124 SER A O 1
ATOM 976 N N . LEU A 1 126 ? 128.459 113.956 141.799 1.00 31.69 125 LEU A N 1
ATOM 977 C CA . LEU A 1 126 ? 129.826 114.171 141.361 1.00 35.87 125 LEU A CA 1
ATOM 978 C C . LEU A 1 126 ? 129.966 115.498 140.601 1.00 36.21 125 LEU A C 1
ATOM 979 O O . LEU A 1 126 ? 130.938 116.225 140.804 1.00 31.43 125 LEU A O 1
ATOM 984 N N . ASP A 1 127 ? 128.965 115.889 139.810 1.00 36.24 126 ASP A N 1
ATOM 985 C CA . ASP A 1 127 ? 129.015 117.174 139.122 1.00 40.55 126 ASP A CA 1
ATOM 986 C C . ASP A 1 127 ? 129.024 118.318 140.144 1.00 39.43 126 ASP A C 1
ATOM 987 O O . ASP A 1 127 ? 129.811 119.260 140.010 1.00 41.84 126 ASP A O 1
ATOM 992 N N . LYS A 1 128 ? 128.195 118.212 141.191 1.00 34.89 127 LYS A N 1
ATOM 993 C CA . LYS A 1 128 ? 128.159 119.223 142.233 1.00 37.70 127 LYS A CA 1
ATOM 994 C C . LYS A 1 128 ? 129.499 119.299 142.953 1.00 34.67 127 LYS A C 1
ATOM 995 O O . LYS A 1 128 ? 130.007 120.382 143.224 1.00 42.20 127 LYS A O 1
ATOM 1001 N N . PHE A 1 129 ? 130.040 118.144 143.324 1.00 33.43 128 PHE A N 1
ATOM 1002 C CA . PHE A 1 129 ? 131.335 118.100 143.982 1.00 37.17 128 PHE A CA 1
ATOM 1003 C C . PHE A 1 129 ? 132.429 118.752 143.135 1.00 31.97 128 PHE A C 1
ATOM 1004 O O . PHE A 1 129 ? 133.273 119.466 143.662 1.00 39.72 128 PHE A O 1
ATOM 1012 N N . LEU A 1 130 ? 132.445 118.534 141.826 1.00 30.29 129 LEU A N 1
ATOM 1013 C CA . LEU A 1 130 ? 133.529 119.104 141.042 1.00 34.89 129 LEU A CA 1
ATOM 1014 C C . LEU A 1 130 ? 133.338 120.613 140.918 1.00 40.30 129 LEU A C 1
ATOM 1015 O O . LEU A 1 130 ? 134.332 121.337 140.892 1.00 43.31 129 LEU A O 1
ATOM 1020 N N . CYS A 1 131 ? 132.085 121.098 140.927 1.00 38.31 130 CYS A N 1
ATOM 1021 C CA . CYS A 1 131 ? 131.869 122.538 140.932 1.00 39.43 130 CYS A CA 1
ATOM 1022 C C . CYS A 1 131 ? 132.367 123.160 142.236 1.00 41.23 130 CYS A C 1
ATOM 1023 O O . CYS A 1 131 ? 132.996 124.210 142.219 1.00 41.29 130 CYS A O 1
ATOM 1026 N N . ALA A 1 132 ? 132.043 122.519 143.358 1.00 35.70 131 ALA A N 1
ATOM 1027 C CA . ALA A 1 132 ? 132.460 122.999 144.655 1.00 36.66 131 ALA A CA 1
ATOM 1028 C C . ALA A 1 132 ? 133.980 123.039 144.753 1.00 41.19 131 ALA A C 1
ATOM 1029 O O . ALA A 1 132 ? 134.503 123.913 145.425 1.00 48.50 131 ALA A O 1
ATOM 1031 N N . VAL A 1 133 ? 134.674 122.073 144.144 1.00 41.44 132 VAL A N 1
ATOM 1032 C CA . VAL A 1 133 ? 136.132 122.078 144.126 1.00 39.22 132 VAL A CA 1
ATOM 1033 C C . VAL A 1 133 ? 136.604 123.210 143.206 1.00 33.52 132 VAL A C 1
ATOM 1034 O O . VAL A 1 133 ? 137.494 123.976 143.540 1.00 28.05 132 VAL A O 1
ATOM 1038 N N . SER A 1 134 ? 136.058 123.318 142.018 1.00 36.02 133 SER A N 1
ATOM 1039 C CA . SER A 1 134 ? 136.470 124.429 141.173 1.00 38.18 133 SER A CA 1
ATOM 1040 C C . SER A 1 134 ? 136.248 125.758 141.899 1.00 37.08 133 SER A C 1
ATOM 1041 O O . SER A 1 134 ? 137.062 126.653 141.771 1.00 41.63 133 SER A O 1
ATOM 1044 N N . ALA A 1 135 ? 135.152 125.912 142.653 1.00 40.53 134 ALA A N 1
ATOM 1045 C CA . ALA A 1 135 ? 134.862 127.185 143.311 1.00 39.47 134 ALA A CA 1
ATOM 1046 C C . ALA A 1 135 ? 135.898 127.493 144.392 1.00 37.62 134 ALA A C 1
ATOM 1047 O O . ALA A 1 135 ? 136.378 128.620 144.467 1.00 39.73 134 ALA A O 1
ATOM 1049 N N . VAL A 1 136 ? 136.308 126.500 145.179 1.00 33.78 135 VAL A N 1
ATOM 1050 C CA . VAL A 1 136 ? 137.398 126.741 146.107 1.00 36.17 135 VAL A CA 1
ATOM 1051 C C . VAL A 1 136 ? 138.693 127.091 145.387 1.00 38.76 135 VAL A C 1
ATOM 1052 O O . VAL A 1 136 ? 139.426 127.914 145.929 1.00 36.62 135 VAL A O 1
ATOM 1056 N N . LEU A 1 137 ? 139.001 126.498 144.210 1.00 37.03 136 LEU A N 1
ATOM 1057 C CA . LEU A 1 137 ? 140.303 126.733 143.587 1.00 34.50 136 LEU A CA 1
ATOM 1058 C C . LEU A 1 137 ? 140.380 128.140 143.011 1.00 35.01 136 LEU A C 1
ATOM 1059 O O . LEU A 1 137 ? 141.454 128.704 142.881 1.00 35.53 136 LEU A O 1
ATOM 1064 N N . THR A 1 138 ? 139.223 128.748 142.833 1.00 41.21 137 THR A N 1
ATOM 1065 C CA . THR A 1 138 ? 139.079 130.028 142.170 1.00 45.52 137 THR A CA 1
ATOM 1066 C C . THR A 1 138 ? 138.812 131.123 143.215 1.00 43.65 137 THR A C 1
ATOM 1067 O O . THR A 1 138 ? 138.737 132.306 142.886 1.00 41.80 137 THR A O 1
ATOM 1071 N N . SER A 1 139 ? 138.651 130.757 144.496 1.00 41.27 138 SER A N 1
ATOM 1072 C CA . SER A 1 139 ? 138.061 131.703 145.445 1.00 43.51 138 SER A CA 1
ATOM 1073 C C . SER A 1 139 ? 139.016 132.859 145.807 1.00 41.59 138 SER A C 1
ATOM 1074 O O . SER A 1 139 ? 138.586 133.843 146.385 1.00 44.49 138 SER A O 1
ATOM 1077 N N . LYS A 1 140 ? 140.312 132.734 145.522 1.00 36.50 139 LYS A N 1
ATOM 1078 C CA . LYS A 1 140 ? 141.271 133.708 145.994 1.00 39.12 139 LYS A CA 1
ATOM 1079 C C . LYS A 1 140 ? 141.781 134.582 144.850 1.00 32.30 139 LYS A C 1
ATOM 1080 O O . LYS A 1 140 ? 142.756 135.292 145.022 1.00 39.69 139 LYS A O 1
ATOM 1086 N N . TYR A 1 141 ? 141.102 134.549 143.715 1.00 36.41 140 TYR A N 1
ATOM 1087 C CA . TYR A 1 141 ? 141.608 135.182 142.517 1.00 43.16 140 TYR A CA 1
ATOM 1088 C C . TYR A 1 141 ? 141.542 136.710 142.604 1.00 50.75 140 TYR A C 1
ATOM 1089 O O . TYR A 1 141 ? 142.391 137.384 142.020 1.00 63.29 140 TYR A O 1
ATOM 1098 N N . ARG A 1 142 ? 140.512 137.266 143.239 1.00 58.06 141 ARG A N 1
ATOM 1099 C CA . ARG A 1 142 ? 140.448 138.714 143.418 1.00 73.02 141 ARG A CA 1
ATOM 1100 C C . ARG A 1 142 ? 139.682 139.027 144.706 1.00 90.77 141 ARG A C 1
ATOM 1101 O O . ARG A 1 142 ? 139.560 140.233 144.997 1.00 115.03 141 ARG A O 1
ATOM 1110 N N . ALA B 2 1 ? 134.009 125.510 111.518 1.00 99.87 1 ALA B N 1
ATOM 1111 C CA . ALA B 2 1 ? 135.133 124.734 110.928 1.00 105.07 1 ALA B CA 1
ATOM 1112 C C . ALA B 2 1 ? 134.612 123.415 110.359 1.00 103.57 1 ALA B C 1
ATOM 1113 O O . ALA B 2 1 ? 133.842 122.709 111.009 1.00 97.24 1 ALA B O 1
ATOM 1115 N N . SER B 2 2 ? 135.040 123.082 109.138 1.00 85.20 2 SER B N 1
ATOM 1116 C CA . SER B 2 2 ? 134.632 121.826 108.540 1.00 83.31 2 SER B CA 1
ATOM 1117 C C . SER B 2 2 ? 135.200 120.666 109.353 1.00 69.35 2 SER B C 1
ATOM 1118 O O . SER B 2 2 ? 136.011 120.853 110.249 1.00 78.58 2 SER B O 1
ATOM 1121 N N . PHE B 2 3 ? 134.726 119.468 109.041 1.00 61.73 3 PHE B N 1
ATOM 1122 C CA . PHE B 2 3 ? 135.220 118.249 109.637 1.00 58.72 3 PHE B CA 1
ATOM 1123 C C . PHE B 2 3 ? 136.203 117.643 108.653 1.00 58.54 3 PHE B C 1
ATOM 1124 O O . PHE B 2 3 ? 135.814 117.413 107.508 1.00 53.68 3 PHE B O 1
ATOM 1132 N N . ASP B 2 4 ? 137.439 117.366 109.105 1.00 50.65 4 ASP B N 1
ATOM 1133 C CA . ASP B 2 4 ? 138.391 116.676 108.245 1.00 51.84 4 ASP B CA 1
ATOM 1134 C C . ASP B 2 4 ? 137.921 115.241 108.049 1.00 52.26 4 ASP B C 1
ATOM 1135 O O . ASP B 2 4 ? 136.864 114.866 108.555 1.00 61.63 4 ASP B O 1
ATOM 1140 N N . ALA B 2 5 ? 138.662 114.447 107.269 1.00 51.82 5 ALA B N 1
ATOM 1141 C CA . ALA B 2 5 ? 138.180 113.119 106.916 1.00 52.75 5 ALA B CA 1
ATOM 1142 C C . ALA B 2 5 ? 138.245 112.179 108.114 1.00 51.56 5 ALA B C 1
ATOM 1143 O O . ALA B 2 5 ? 137.527 111.193 108.142 1.00 52.49 5 ALA B O 1
ATOM 1145 N N . HIS B 2 6 ? 139.172 112.442 109.041 1.00 52.56 6 HIS B N 1
ATOM 1146 C CA . HIS B 2 6 ? 139.375 111.590 110.196 1.00 54.67 6 HIS B CA 1
ATOM 1147 C C . HIS B 2 6 ? 138.226 111.771 111.182 1.00 50.79 6 HIS B C 1
ATOM 1148 O O . HIS B 2 6 ? 137.678 110.792 111.676 1.00 41.90 6 HIS B O 1
ATOM 1155 N N . GLU B 2 7 ? 137.962 113.039 111.513 1.00 45.45 7 GLU B N 1
ATOM 1156 C CA . GLU B 2 7 ? 136.830 113.440 112.320 1.00 47.12 7 GLU B CA 1
ATOM 1157 C C . GLU B 2 7 ? 135.533 112.874 111.753 1.00 48.65 7 GLU B C 1
ATOM 1158 O O . GLU B 2 7 ? 134.706 112.362 112.498 1.00 46.75 7 GLU B O 1
ATOM 1164 N N . ARG B 2 8 ? 135.344 112.950 110.437 1.00 42.56 8 ARG B N 1
ATOM 1165 C CA . ARG B 2 8 ? 134.119 112.418 109.886 1.00 41.49 8 ARG B CA 1
ATOM 1166 C C . ARG B 2 8 ? 134.015 110.926 110.110 1.00 38.02 8 ARG B C 1
ATOM 1167 O O . ARG B 2 8 ? 132.929 110.454 110.392 1.00 55.99 8 ARG B O 1
ATOM 1175 N N . LYS B 2 9 ? 135.101 110.185 109.987 1.00 41.92 9 LYS B N 1
ATOM 1176 C CA . LYS B 2 9 ? 135.013 108.739 110.119 1.00 45.00 9 LYS B CA 1
ATOM 1177 C C . LYS B 2 9 ? 134.817 108.301 111.578 1.00 37.75 9 LYS B C 1
ATOM 1178 O O . LYS B 2 9 ? 134.201 107.298 111.825 1.00 42.84 9 LYS B O 1
ATOM 1184 N N . PHE B 2 10 ? 135.298 109.059 112.544 1.00 33.97 10 PHE B N 1
ATOM 1185 C CA . PHE B 2 10 ? 135.000 108.805 113.933 1.00 38.07 10 PHE B CA 1
ATOM 1186 C C . PHE B 2 10 ? 133.513 108.955 114.211 1.00 38.60 10 PHE B C 1
ATOM 1187 O O . PHE B 2 10 ? 132.923 108.104 114.870 1.00 38.39 10 PHE B O 1
ATOM 1195 N N . ILE B 2 11 ? 132.939 110.063 113.726 1.00 43.68 11 ILE B N 1
ATOM 1196 C CA . ILE B 2 11 ? 131.544 110.393 113.950 1.00 39.47 11 ILE B CA 1
ATOM 1197 C C . ILE B 2 11 ? 130.651 109.411 113.202 1.00 35.70 11 ILE B C 1
ATOM 1198 O O . ILE B 2 11 ? 129.688 108.902 113.762 1.00 40.63 11 ILE B O 1
ATOM 1203 N N . VAL B 2 12 ? 130.907 109.171 111.927 1.00 38.10 12 VAL B N 1
ATOM 1204 C CA . VAL B 2 12 ? 130.009 108.318 111.153 1.00 39.65 12 VAL B CA 1
ATOM 1205 C C . VAL B 2 12 ? 130.026 106.882 111.680 1.00 41.42 12 VAL B C 1
ATOM 1206 O O . VAL B 2 12 ? 129.005 106.210 111.660 1.00 52.07 12 VAL B O 1
ATOM 1210 N N . ASP B 2 13 ? 131.196 106.384 112.099 1.00 50.87 13 ASP B N 1
ATOM 1211 C CA . ASP B 2 13 ? 131.366 104.968 112.386 1.00 46.43 13 ASP B CA 1
ATOM 1212 C C . ASP B 2 13 ? 130.747 104.640 113.746 1.00 48.48 13 ASP B C 1
ATOM 1213 O O . ASP B 2 13 ? 130.195 103.561 113.969 1.00 38.58 13 ASP B O 1
ATOM 1218 N N . LEU B 2 14 ? 130.906 105.571 114.677 1.00 37.31 14 LEU B N 1
ATOM 1219 C CA . LEU B 2 14 ? 130.371 105.369 115.988 1.00 35.23 14 LEU B CA 1
ATOM 1220 C C . LEU B 2 14 ? 128.851 105.538 115.913 1.00 46.20 14 LEU B C 1
ATOM 1221 O O . LEU B 2 14 ? 128.100 104.727 116.470 1.00 44.46 14 LEU B O 1
ATOM 1226 N N . TRP B 2 15 ? 128.389 106.603 115.254 1.00 46.05 15 TRP B N 1
ATOM 1227 C CA . TRP B 2 15 ? 126.965 106.865 115.230 1.00 42.21 15 TRP B CA 1
ATOM 1228 C C . TRP B 2 15 ? 126.227 105.638 114.737 1.00 35.59 15 TRP B C 1
ATOM 1229 O O . TRP B 2 15 ? 125.135 105.366 115.204 1.00 43.02 15 TRP B O 1
ATOM 1240 N N . ALA B 2 16 ? 126.791 104.897 113.812 1.00 34.35 16 ALA B N 1
ATOM 1241 C CA . ALA B 2 16 ? 126.087 103.731 113.312 1.00 43.05 16 ALA B CA 1
ATOM 1242 C C . ALA B 2 16 ? 125.927 102.625 114.361 1.00 47.60 16 ALA B C 1
ATOM 1243 O O . ALA B 2 16 ? 125.177 101.680 114.136 1.00 52.70 16 ALA B O 1
ATOM 1245 N N . LYS B 2 17 ? 126.657 102.679 115.480 1.00 47.19 17 LYS B N 1
ATOM 1246 C CA . LYS B 2 17 ? 126.473 101.677 116.519 1.00 47.44 17 LYS B CA 1
ATOM 1247 C C . LYS B 2 17 ? 125.518 102.133 117.628 1.00 47.88 17 LYS B C 1
ATOM 1248 O O . LYS B 2 17 ? 125.132 101.322 118.472 1.00 59.11 17 LYS B O 1
ATOM 1254 N N . VAL B 2 18 ? 125.178 103.423 117.679 1.00 37.65 18 VAL B N 1
ATOM 1255 C CA . VAL B 2 18 ? 124.407 103.978 118.771 1.00 38.94 18 VAL B CA 1
ATOM 1256 C C . VAL B 2 18 ? 122.955 103.542 118.727 1.00 47.30 18 VAL B C 1
ATOM 1257 O O . VAL B 2 18 ? 122.322 103.621 117.689 1.00 49.24 18 VAL B O 1
ATOM 1261 N N . ASP B 2 19 ? 122.462 103.073 119.886 1.00 48.51 19 ASP B N 1
ATOM 1262 C CA . ASP B 2 19 ? 121.042 102.857 120.117 1.00 51.03 19 ASP B CA 1
ATOM 1263 C C . ASP B 2 19 ? 120.374 104.188 120.505 1.00 52.29 19 ASP B C 1
ATOM 1264 O O . ASP B 2 19 ? 120.481 104.651 121.649 1.00 41.87 19 ASP B O 1
ATOM 1269 N N . VAL B 2 20 ? 119.711 104.824 119.532 1.00 45.92 20 VAL B N 1
ATOM 1270 C CA . VAL B 2 20 ? 119.340 106.222 119.678 1.00 48.94 20 VAL B CA 1
ATOM 1271 C C . VAL B 2 20 ? 118.209 106.392 120.699 1.00 43.63 20 VAL B C 1
ATOM 1272 O O . VAL B 2 20 ? 118.190 107.336 121.487 1.00 44.86 20 VAL B O 1
ATOM 1276 N N . ALA B 2 21 ? 117.262 105.473 120.708 1.00 41.27 21 ALA B N 1
ATOM 1277 C CA . ALA B 2 21 ? 116.188 105.525 121.679 1.00 39.90 21 ALA B CA 1
ATOM 1278 C C . ALA B 2 21 ? 116.715 105.406 123.101 1.00 44.02 21 ALA B C 1
ATOM 1279 O O . ALA B 2 21 ? 116.333 106.216 123.944 1.00 62.80 21 ALA B O 1
ATOM 1281 N N . GLN B 2 22 ? 117.535 104.383 123.386 1.00 45.14 22 GLN B N 1
ATOM 1282 C CA . GLN B 2 22 ? 118.072 104.147 124.731 1.00 44.76 22 GLN B CA 1
ATOM 1283 C C . GLN B 2 22 ? 118.919 105.338 125.169 1.00 36.85 22 GLN B C 1
ATOM 1284 O O . GLN B 2 22 ? 118.694 105.902 126.234 1.00 47.49 22 GLN B O 1
ATOM 1290 N N . CYS B 2 23 ? 119.797 105.805 124.286 1.00 34.67 23 CYS B N 1
ATOM 1291 C CA . CYS B 2 23 ? 120.718 106.862 124.622 1.00 34.71 23 CYS B CA 1
ATOM 1292 C C . CYS B 2 23 ? 119.980 108.175 124.753 1.00 37.57 23 CYS B C 1
ATOM 1293 O O . CYS B 2 23 ? 120.362 109.029 125.554 1.00 35.10 23 CYS B O 1
ATOM 1296 N N . GLY B 2 24 ? 118.944 108.366 123.932 1.00 37.45 24 GLY B N 1
ATOM 1297 C CA . GLY B 2 24 ? 118.255 109.639 123.942 1.00 32.07 24 GLY B CA 1
ATOM 1298 C C . GLY B 2 24 ? 117.473 109.808 125.243 1.00 30.30 24 GLY B C 1
ATOM 1299 O O . GLY B 2 24 ? 117.526 110.878 125.849 1.00 36.32 24 GLY B O 1
ATOM 1300 N N . ALA B 2 25 ? 116.767 108.745 125.654 1.00 29.20 25 ALA B N 1
ATOM 1301 C CA . ALA B 2 25 ? 116.078 108.709 126.935 1.00 36.27 25 ALA B CA 1
ATOM 1302 C C . ALA B 2 25 ? 117.030 108.933 128.113 1.00 39.71 25 ALA B C 1
ATOM 1303 O O . ALA B 2 25 ? 116.719 109.672 129.043 1.00 42.06 25 ALA B O 1
ATOM 1305 N N . ASP B 2 26 ? 118.206 108.304 128.078 1.00 38.15 26 ASP B N 1
ATOM 1306 C CA . ASP B 2 26 ? 119.206 108.500 129.110 1.00 34.75 26 ASP B CA 1
ATOM 1307 C C . ASP B 2 26 ? 119.723 109.939 129.143 1.00 30.53 26 ASP B C 1
ATOM 1308 O O . ASP B 2 26 ? 119.842 110.535 130.201 1.00 34.77 26 ASP B O 1
ATOM 1313 N N . ALA B 2 27 ? 120.051 110.531 128.007 1.00 28.88 27 ALA B N 1
ATOM 1314 C CA . ALA B 2 27 ? 120.569 111.889 128.042 1.00 32.15 27 ALA B CA 1
ATOM 1315 C C . ALA B 2 27 ? 119.535 112.860 128.631 1.00 29.70 27 ALA B C 1
ATOM 1316 O O . ALA B 2 27 ? 119.877 113.644 129.504 1.00 28.84 27 ALA B O 1
ATOM 1318 N N . LEU B 2 28 ? 118.265 112.799 128.207 1.00 33.41 28 LEU B N 1
ATOM 1319 C CA . LEU B 2 28 ? 117.322 113.785 128.699 1.00 31.94 28 LEU B CA 1
ATOM 1320 C C . LEU B 2 28 ? 117.076 113.585 130.199 1.00 34.26 28 LEU B C 1
ATOM 1321 O O . LEU B 2 28 ? 117.084 114.579 130.943 1.00 31.66 28 LEU B O 1
ATOM 1326 N N . SER B 2 29 ? 116.871 112.331 130.638 1.00 28.52 29 SER B N 1
ATOM 1327 C CA . SER B 2 29 ? 116.750 112.021 132.057 1.00 34.18 29 SER B CA 1
ATOM 1328 C C . SER B 2 29 ? 117.950 112.551 132.870 1.00 34.88 29 SER B C 1
ATOM 1329 O O . SER B 2 29 ? 117.758 113.148 133.922 1.00 33.49 29 SER B O 1
ATOM 1332 N N . ARG B 2 30 ? 119.185 112.392 132.382 1.00 32.47 30 ARG B N 1
ATOM 1333 C CA . ARG B 2 30 ? 120.336 112.859 133.132 1.00 36.29 30 ARG B CA 1
ATOM 1334 C C . ARG B 2 30 ? 120.305 114.378 133.222 1.00 37.49 30 ARG B C 1
ATOM 1335 O O . ARG B 2 30 ? 120.612 114.937 134.270 1.00 41.96 30 ARG B O 1
ATOM 1343 N N . MET B 2 31 ? 119.923 115.044 132.138 1.00 35.57 31 MET B N 1
ATOM 1344 C CA . MET B 2 31 ? 119.882 116.492 132.168 1.00 36.97 31 MET B CA 1
ATOM 1345 C C . MET B 2 31 ? 118.902 116.986 133.230 1.00 34.79 31 MET B C 1
ATOM 1346 O O . MET B 2 31 ? 119.213 117.930 133.941 1.00 31.72 31 MET B O 1
ATOM 1351 N N . LEU B 2 32 ? 117.745 116.341 133.351 1.00 29.98 32 LEU B N 1
ATOM 1352 C CA . LEU B 2 32 ? 116.768 116.802 134.307 1.00 31.79 32 LEU B CA 1
ATOM 1353 C C . LEU B 2 32 ? 117.155 116.442 135.731 1.00 37.55 32 LEU B C 1
ATOM 1354 O O . LEU B 2 32 ? 116.613 117.024 136.650 1.00 39.88 32 LEU B O 1
ATOM 1359 N N . ILE B 2 33 ? 118.090 115.517 135.930 1.00 40.80 33 ILE B N 1
ATOM 1360 C CA . ILE B 2 33 ? 118.457 115.145 137.284 1.00 38.52 33 ILE B CA 1
ATOM 1361 C C . ILE B 2 33 ? 119.652 115.990 137.735 1.00 35.90 33 ILE B C 1
ATOM 1362 O O . ILE B 2 33 ? 119.696 116.468 138.857 1.00 42.55 33 ILE B O 1
ATOM 1367 N N . VAL B 2 34 ? 120.597 116.206 136.833 1.00 31.60 34 VAL B N 1
ATOM 1368 C CA . VAL B 2 34 ? 121.810 116.933 137.118 1.00 31.41 34 VAL B CA 1
ATOM 1369 C C . VAL B 2 34 ? 121.517 118.431 137.205 1.00 37.89 34 VAL B C 1
ATOM 1370 O O . VAL B 2 34 ? 122.213 119.131 137.933 1.00 33.84 34 VAL B O 1
ATOM 1374 N N . TYR B 2 35 ? 120.547 118.947 136.422 1.00 37.19 35 TYR B N 1
ATOM 1375 C CA . TYR B 2 35 ? 120.185 120.358 136.477 1.00 36.37 35 TYR B CA 1
ATOM 1376 C C . TYR B 2 35 ? 118.699 120.495 136.750 1.00 36.28 35 TYR B C 1
ATOM 1377 O O . TYR B 2 35 ? 117.935 120.814 135.857 1.00 38.06 35 TYR B O 1
ATOM 1386 N N . PRO B 2 36 ? 118.218 120.291 137.979 1.00 38.91 36 PRO B N 1
ATOM 1387 C CA . PRO B 2 36 ? 116.787 120.167 138.202 1.00 40.58 36 PRO B CA 1
ATOM 1388 C C . PRO B 2 36 ? 115.907 121.329 137.752 1.00 42.19 36 PRO B C 1
ATOM 1389 O O . PRO B 2 36 ? 114.716 121.129 137.524 1.00 46.11 36 PRO B O 1
ATOM 1393 N N . TRP B 2 37 ? 116.464 122.532 137.590 1.00 42.77 37 TRP B N 1
ATOM 1394 C CA . TRP B 2 37 ? 115.600 123.658 137.263 1.00 43.12 37 TRP B CA 1
ATOM 1395 C C . TRP B 2 37 ? 115.121 123.580 135.808 1.00 44.49 37 TRP B C 1
ATOM 1396 O O . TRP B 2 37 ? 114.151 124.246 135.427 1.00 44.05 37 TRP B O 1
ATOM 1407 N N . LYS B 2 38 ? 115.749 122.724 135.000 1.00 39.37 38 LYS B N 1
ATOM 1408 C CA . LYS B 2 38 ? 115.312 122.556 133.623 1.00 39.21 38 LYS B CA 1
ATOM 1409 C C . LYS B 2 38 ? 113.992 121.816 133.519 1.00 32.66 38 LYS B C 1
ATOM 1410 O O . LYS B 2 38 ? 113.457 121.728 132.419 1.00 31.91 38 LYS B O 1
ATOM 1416 N N . ARG B 2 39 ? 113.460 121.329 134.647 1.00 34.56 39 ARG B N 1
ATOM 1417 C CA . ARG B 2 39 ? 112.160 120.683 134.627 1.00 36.89 39 ARG B CA 1
ATOM 1418 C C . ARG B 2 39 ? 111.041 121.681 134.356 1.00 40.79 39 ARG B C 1
ATOM 1419 O O . ARG B 2 39 ? 109.886 121.267 134.235 1.00 38.78 39 ARG B O 1
ATOM 1427 N N . ARG B 2 40 ? 111.367 122.980 134.312 1.00 37.64 40 ARG B N 1
ATOM 1428 C CA . ARG B 2 40 ? 110.359 124.001 134.061 1.00 40.33 40 ARG B CA 1
ATOM 1429 C C . ARG B 2 40 ? 109.748 123.796 132.676 1.00 41.93 40 ARG B C 1
ATOM 1430 O O . ARG B 2 40 ? 108.571 124.092 132.482 1.00 46.99 40 ARG B O 1
ATOM 1438 N N . TYR B 2 41 ? 110.544 123.269 131.730 1.00 36.94 41 TYR B N 1
ATOM 1439 C CA . TYR B 2 41 ? 110.093 123.080 130.361 1.00 36.38 41 TYR B CA 1
ATOM 1440 C C . TYR B 2 41 ? 109.156 121.883 130.191 1.00 38.00 41 TYR B C 1
ATOM 1441 O O . TYR B 2 41 ? 108.530 121.768 129.133 1.00 42.97 41 TYR B O 1
ATOM 1450 N N . PHE B 2 42 ? 109.089 120.965 131.165 1.00 39.66 42 PHE B N 1
ATOM 1451 C CA . PHE B 2 42 ? 108.468 119.676 130.890 1.00 39.54 42 PHE B CA 1
ATOM 1452 C C . PHE B 2 42 ? 107.434 119.333 131.928 1.00 38.46 42 PHE B C 1
ATOM 1453 O O . PHE B 2 42 ? 107.072 118.174 132.044 1.00 44.01 42 PHE B O 1
ATOM 1461 N N . GLU B 2 43 ? 106.884 120.345 132.592 1.00 50.88 43 GLU B N 1
ATOM 1462 C CA . GLU B 2 43 ? 105.972 120.107 133.698 1.00 57.79 43 GLU B CA 1
ATOM 1463 C C . GLU B 2 43 ? 104.623 119.644 133.175 1.00 53.09 43 GLU B C 1
ATOM 1464 O O . GLU B 2 43 ? 103.837 119.124 133.962 1.00 72.63 43 GLU B O 1
ATOM 1470 N N . HIS B 2 44 ? 104.383 119.773 131.859 1.00 57.43 44 HIS B N 1
ATOM 1471 C CA . HIS B 2 44 ? 103.187 119.210 131.241 1.00 51.36 44 HIS B CA 1
ATOM 1472 C C . HIS B 2 44 ? 103.315 117.707 131.028 1.00 53.43 44 HIS B C 1
ATOM 1473 O O . HIS B 2 44 ? 102.329 117.068 130.673 1.00 64.90 44 HIS B O 1
ATOM 1480 N N . PHE B 2 45 ? 104.499 117.124 131.254 1.00 52.10 45 PHE B N 1
ATOM 1481 C CA . PHE B 2 45 ? 104.650 115.687 131.094 1.00 56.45 45 PHE B CA 1
ATOM 1482 C C . PHE B 2 45 ? 104.246 114.885 132.332 1.00 55.85 45 PHE B C 1
ATOM 1483 O O . PHE B 2 45 ? 104.251 113.656 132.284 1.00 74.67 45 PHE B O 1
ATOM 1491 N N . GLY B 2 46 ? 103.967 115.547 133.451 1.00 64.71 46 GLY B N 1
ATOM 1492 C CA . GLY B 2 46 ? 103.488 114.865 134.641 1.00 61.31 4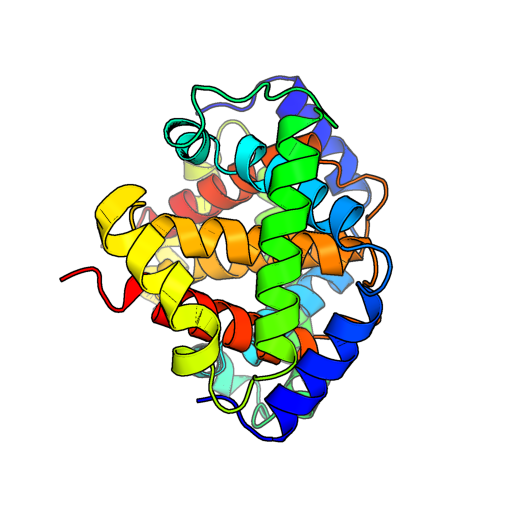6 GLY B CA 1
ATOM 1493 C C . GLY B 2 46 ? 104.521 114.904 135.752 1.00 67.00 46 GLY B C 1
ATOM 1494 O O . GLY B 2 46 ? 105.303 115.848 135.806 1.00 73.06 46 GLY B O 1
ATOM 1495 N N . LYS B 2 47 ? 104.516 113.851 136.588 1.00 89.31 47 LYS B N 1
ATOM 1496 C CA . LYS B 2 47 ? 105.317 113.759 137.808 1.00 98.97 47 LYS B CA 1
ATOM 1497 C C . LYS B 2 47 ? 106.810 113.799 137.510 1.00 74.43 47 LYS B C 1
ATOM 1498 O O . LYS B 2 47 ? 107.307 112.915 136.817 1.00 66.40 47 LYS B O 1
ATOM 1504 N N . MET B 2 48 ? 107.508 114.779 138.105 1.00 68.74 48 MET B N 1
ATOM 1505 C CA . MET B 2 48 ? 108.945 114.899 137.942 1.00 75.33 48 MET B CA 1
ATOM 1506 C C . MET B 2 48 ? 109.599 115.429 139.212 1.00 76.91 48 MET B C 1
ATOM 1507 O O . MET B 2 48 ? 110.600 116.141 139.148 1.00 79.22 48 MET B O 1
ATOM 1512 N N . CYS B 2 49 ? 109.058 115.056 140.370 1.00 85.14 49 CYS B N 1
ATOM 1513 C CA . CYS B 2 49 ? 109.472 115.680 141.615 1.00 94.03 49 CYS B CA 1
ATOM 1514 C C . CYS B 2 49 ? 110.863 115.204 142.028 1.00 81.70 49 CYS B C 1
ATOM 1515 O O . CYS B 2 49 ? 111.583 115.935 142.701 1.00 91.55 49 CYS B O 1
ATOM 1518 N N . ASN B 2 50 ? 111.233 113.985 141.626 1.00 70.98 50 ASN B N 1
ATOM 1519 C CA . ASN B 2 50 ? 112.504 113.401 142.012 1.00 63.95 50 ASN B CA 1
ATOM 1520 C C . ASN B 2 50 ? 113.057 112.560 140.865 1.00 64.37 50 ASN B C 1
ATOM 1521 O O . ASN B 2 50 ? 112.403 112.408 139.840 1.00 63.25 50 ASN B O 1
ATOM 1526 N N . ALA B 2 51 ? 114.253 111.990 141.064 1.00 55.25 51 ALA B N 1
ATOM 1527 C CA . ALA B 2 51 ? 114.919 111.234 140.024 1.00 53.11 51 ALA B CA 1
ATOM 1528 C C . ALA B 2 51 ? 114.153 109.965 139.681 1.00 52.02 51 ALA B C 1
ATOM 1529 O O . ALA B 2 51 ? 114.215 109.505 138.541 1.00 55.58 51 ALA B O 1
ATOM 1531 N N . HIS B 2 52 ? 113.462 109.371 140.650 1.00 56.73 52 HIS B N 1
ATOM 1532 C CA . HIS B 2 52 ? 112.761 108.126 140.379 1.00 65.60 52 HIS B CA 1
ATOM 1533 C C . HIS B 2 52 ? 111.617 108.409 139.411 1.00 60.63 52 HIS B C 1
ATOM 1534 O O . HIS B 2 52 ? 111.384 107.643 138.483 1.00 55.46 52 HIS B O 1
ATOM 1541 N N . ASP B 2 53 ? 110.903 109.514 139.664 1.00 56.12 53 ASP B N 1
ATOM 1542 C CA . ASP B 2 53 ? 109.826 109.979 138.811 1.00 52.69 53 ASP B CA 1
ATOM 1543 C C . ASP B 2 53 ? 110.332 110.209 137.392 1.00 51.04 53 ASP B C 1
ATOM 1544 O O . ASP B 2 53 ? 109.695 109.781 136.438 1.00 56.80 53 ASP B O 1
ATOM 1549 N N . ILE B 2 54 ? 111.451 110.934 137.255 1.00 43.85 54 ILE B N 1
ATOM 1550 C CA 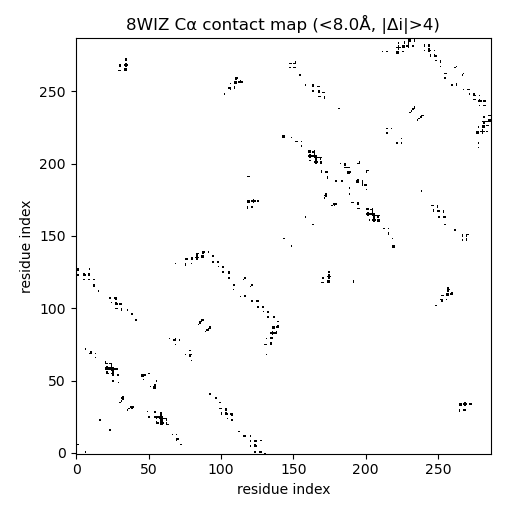. ILE B 2 54 ? 111.943 111.279 135.939 1.00 45.19 54 ILE B CA 1
ATOM 1551 C C . ILE B 2 54 ? 112.233 110.021 135.124 1.00 44.75 54 ILE B C 1
ATOM 1552 O O . ILE B 2 54 ? 111.841 109.941 133.962 1.00 49.42 54 ILE B O 1
ATOM 1557 N N . LEU B 2 55 ? 112.861 109.031 135.740 1.00 46.64 55 LEU B N 1
ATOM 1558 C CA . LEU B 2 55 ? 113.280 107.832 135.036 1.00 46.00 55 LEU B CA 1
ATOM 1559 C C . LEU B 2 55 ? 112.095 106.929 134.709 1.00 43.90 55 LEU B C 1
ATOM 1560 O O . LEU B 2 55 ? 112.196 106.065 133.853 1.00 53.79 55 LEU B O 1
ATOM 1565 N N . HIS B 2 56 ? 110.956 107.138 135.368 1.00 53.46 56 HIS B N 1
ATOM 1566 C CA . HIS B 2 56 ? 109.787 106.307 135.119 1.00 62.88 56 HIS B CA 1
ATOM 1567 C C . HIS B 2 56 ? 108.757 107.056 134.290 1.00 59.51 56 HIS B C 1
ATOM 1568 O O . HIS B 2 56 ? 107.741 106.470 133.931 1.00 80.23 56 HIS B O 1
ATOM 1575 N N . ASN B 2 57 ? 109.043 108.327 133.970 1.00 55.21 57 ASN B N 1
ATOM 1576 C CA . ASN B 2 57 ? 108.154 109.150 133.174 1.00 47.52 57 ASN B CA 1
ATOM 1577 C C . ASN B 2 57 ? 108.355 108.758 131.729 1.00 41.29 57 ASN B C 1
ATOM 1578 O O . ASN B 2 57 ? 109.404 109.051 131.153 1.00 44.76 57 ASN B O 1
ATOM 1583 N N . SER B 2 58 ? 107.301 108.167 131.159 1.00 39.30 58 SER B N 1
ATOM 1584 C CA . SER B 2 58 ? 107.282 107.719 129.777 1.00 42.65 58 SER B CA 1
ATOM 1585 C C . SER B 2 58 ? 107.342 108.865 128.752 1.00 45.09 58 SER B C 1
ATOM 1586 O O . SER B 2 58 ? 107.898 108.715 127.667 1.00 52.81 58 SER B O 1
ATOM 1589 N N . LYS B 2 59 ? 106.745 110.008 129.043 1.00 46.81 59 LYS B N 1
ATOM 1590 C CA . LYS B 2 59 ? 106.796 111.113 128.107 1.00 43.13 59 LYS B CA 1
ATOM 1591 C C . LYS B 2 59 ? 108.177 111.766 128.040 1.00 39.98 59 LYS B C 1
ATOM 1592 O O . LYS B 2 59 ? 108.554 112.330 127.003 1.00 34.43 59 LYS B O 1
ATOM 1598 N N . VAL B 2 60 ? 108.885 111.810 129.161 1.00 35.51 60 VAL B N 1
ATOM 1599 C CA . VAL B 2 60 ? 110.269 112.219 129.130 1.00 36.41 60 VAL B CA 1
ATOM 1600 C C . VAL B 2 60 ? 111.101 111.224 128.312 1.00 38.22 60 VAL B C 1
ATOM 1601 O O . VAL B 2 60 ? 112.013 111.626 127.601 1.00 35.52 60 VAL B O 1
ATOM 1605 N N . GLN B 2 61 ? 110.883 109.921 128.487 1.00 37.48 61 GLN B N 1
ATOM 1606 C CA . GLN B 2 61 ? 111.689 108.957 127.768 1.00 37.17 61 GLN B CA 1
ATOM 1607 C C . GLN B 2 61 ? 111.431 109.136 126.269 1.00 43.00 61 GLN B C 1
ATOM 1608 O O . GLN B 2 61 ? 112.399 109.178 125.500 1.00 39.08 61 GLN B O 1
ATOM 1614 N N . GLU B 2 62 ? 110.167 109.329 125.847 1.00 35.03 62 GLU B N 1
ATOM 1615 C CA . GLU B 2 62 ? 109.911 109.548 124.439 1.00 34.42 62 GLU B CA 1
ATOM 1616 C C . GLU B 2 62 ? 110.499 110.845 123.877 1.00 34.52 62 GLU B C 1
ATOM 1617 O O . GLU B 2 62 ? 110.868 110.931 122.698 1.00 36.50 62 GLU B O 1
ATOM 1623 N N . HIS B 2 63 ? 110.513 111.901 124.662 1.00 30.28 63 HIS B N 1
ATOM 1624 C CA . HIS B 2 63 ? 111.002 113.154 124.153 1.00 29.74 63 HIS B CA 1
ATOM 1625 C C . HIS B 2 63 ? 112.500 113.056 123.957 1.00 28.59 63 HIS B C 1
ATOM 1626 O O . HIS B 2 63 ? 113.045 113.728 123.091 1.00 35.41 63 HIS B O 1
ATOM 1633 N N . GLY B 2 64 ? 113.179 112.305 124.828 1.00 32.55 64 GLY B N 1
ATOM 1634 C CA . GLY B 2 64 ? 114.620 112.152 124.736 1.00 29.00 64 GLY B CA 1
ATOM 1635 C C . GLY B 2 64 ? 114.980 111.376 123.466 1.00 27.28 64 GLY B C 1
ATOM 1636 O O . GLY B 2 64 ? 115.935 111.719 122.800 1.00 26.77 64 GLY B O 1
ATOM 1637 N N . LYS B 2 65 ? 114.106 110.475 123.028 1.00 25.06 65 LYS B N 1
ATOM 1638 C CA . LYS B 2 65 ? 114.372 109.741 121.816 1.00 30.97 65 LYS B CA 1
ATOM 1639 C C . LYS B 2 65 ? 114.264 110.635 120.584 1.00 35.54 65 LYS B C 1
ATOM 1640 O O . LYS B 2 65 ? 115.036 110.472 119.639 1.00 40.34 65 LYS B O 1
ATOM 1646 N N . LYS B 2 66 ? 113.289 111.516 120.554 1.00 32.98 66 LYS B N 1
ATOM 1647 C CA . LYS B 2 66 ? 113.070 112.314 119.372 1.00 35.84 66 LYS B CA 1
ATOM 1648 C C . LYS B 2 66 ? 114.048 113.464 119.342 1.00 28.38 66 LYS B C 1
ATOM 1649 O O . LYS B 2 66 ? 114.441 113.873 118.278 1.00 33.21 66 LYS B O 1
ATOM 1655 N N . VAL B 2 67 ? 114.538 113.876 120.492 1.00 28.82 67 VAL B N 1
ATOM 1656 C CA . VAL B 2 67 ? 115.604 114.846 120.514 1.00 29.98 67 VAL B CA 1
ATOM 1657 C C . VAL B 2 67 ? 116.876 114.266 119.973 1.00 35.33 67 VAL B C 1
ATOM 1658 O O . VAL B 2 67 ? 117.540 114.958 119.201 1.00 37.67 67 VAL B O 1
ATOM 1662 N N . LEU B 2 68 ? 117.218 113.019 120.355 1.00 39.97 68 LEU B N 1
ATOM 1663 C CA . LEU B 2 68 ? 118.474 112.444 119.893 1.00 31.78 68 LEU B CA 1
ATOM 1664 C C . LEU B 2 68 ? 118.365 111.961 118.448 1.00 30.30 68 LEU B C 1
ATOM 1665 O O . LEU B 2 68 ? 119.378 111.965 117.747 1.00 33.68 68 LEU B O 1
ATOM 1670 N N . ALA B 2 69 ? 117.177 111.582 117.984 1.00 23.53 69 ALA B N 1
ATOM 1671 C CA . ALA B 2 69 ? 117.036 111.231 116.589 1.00 26.37 69 ALA B CA 1
ATOM 1672 C C . ALA B 2 69 ? 117.245 112.455 115.710 1.00 34.12 69 ALA B C 1
ATOM 1673 O O . ALA B 2 69 ? 117.833 112.367 114.627 1.00 36.71 69 ALA B O 1
ATOM 1675 N N . SER B 2 70 ? 116.866 113.620 116.222 1.00 38.03 70 SER B N 1
ATOM 1676 C CA . SER B 2 70 ? 116.995 114.836 115.437 1.00 38.52 70 SER B CA 1
ATOM 1677 C C . SER B 2 70 ? 118.462 115.274 115.406 1.00 31.66 70 SER B C 1
ATOM 1678 O O . SER B 2 70 ? 118.971 115.650 114.357 1.00 35.97 70 SER B O 1
ATOM 1681 N N . PHE B 2 71 ? 119.132 115.282 116.556 1.00 34.07 71 PHE B N 1
ATOM 1682 C CA . PHE B 2 71 ? 120.585 115.488 116.634 1.00 38.73 71 PHE B CA 1
ATOM 1683 C C . PHE B 2 71 ? 121.377 114.541 115.732 1.00 38.95 71 PHE B C 1
ATOM 1684 O O . PHE B 2 71 ? 122.328 114.942 115.086 1.00 39.86 71 PHE B O 1
ATOM 1692 N N . GLY B 2 72 ? 120.941 113.299 115.629 1.00 40.61 72 GLY B N 1
ATOM 1693 C CA . GLY B 2 72 ? 121.636 112.340 114.798 1.00 39.52 72 GLY B CA 1
ATOM 1694 C C . GLY B 2 72 ? 121.565 112.599 113.307 1.00 39.75 72 GLY B C 1
ATOM 1695 O O . GLY B 2 72 ? 122.263 111.921 112.560 1.00 48.17 72 GLY B O 1
ATOM 1696 N N . GLU B 2 73 ? 120.718 113.533 112.859 1.00 51.31 73 GLU B N 1
ATOM 1697 C CA . GLU B 2 73 ? 120.598 113.812 111.435 1.00 49.28 73 GLU B CA 1
ATOM 1698 C C . GLU B 2 73 ? 121.674 114.805 111.031 1.00 50.73 73 GLU B C 1
ATOM 1699 O O . GLU B 2 73 ? 121.797 115.111 109.858 1.00 56.04 73 GLU B O 1
ATOM 1705 N N . ALA B 2 74 ? 122.333 115.395 112.039 1.00 43.89 74 ALA B N 1
ATOM 1706 C CA . ALA B 2 74 ? 123.552 116.148 111.860 1.00 45.90 74 ALA B CA 1
ATOM 1707 C C . ALA B 2 74 ? 124.627 115.279 111.210 1.00 47.68 74 ALA B C 1
ATOM 1708 O O . ALA B 2 74 ? 125.441 115.767 110.435 1.00 53.94 74 ALA B O 1
ATOM 1710 N N . VAL B 2 75 ? 124.629 113.989 111.522 1.00 46.56 75 VAL B N 1
ATOM 1711 C CA . VAL B 2 75 ? 125.682 113.090 111.080 1.00 47.95 75 VAL B CA 1
ATOM 1712 C C . VAL B 2 75 ? 125.573 112.875 109.577 1.00 43.54 75 VAL B C 1
ATOM 1713 O O . VAL B 2 75 ? 126.572 112.557 108.945 1.00 57.44 75 VAL B O 1
ATOM 1717 N N . LYS B 2 76 ? 124.399 113.089 108.985 1.00 49.33 76 LYS B N 1
ATOM 1718 C CA . LYS B 2 76 ? 124.301 113.015 107.531 1.00 52.63 76 LYS B CA 1
ATOM 1719 C C . LYS B 2 76 ? 124.243 114.397 106.889 1.00 44.76 76 LYS B C 1
ATOM 1720 O O . LYS B 2 76 ? 123.960 114.474 105.713 1.00 59.12 76 LYS B O 1
ATOM 1726 N N . HIS B 2 77 ? 124.647 115.460 107.606 1.00 46.15 77 HIS B N 1
ATOM 1727 C CA . HIS B 2 77 ? 124.625 116.828 107.085 1.00 47.15 77 HIS B CA 1
ATOM 1728 C C . HIS B 2 77 ? 125.836 117.581 107.630 1.00 40.77 77 HIS B C 1
ATOM 1729 O O . HIS B 2 77 ? 125.725 118.695 108.144 1.00 43.20 77 HIS B O 1
ATOM 1736 N N . LEU B 2 78 ? 127.000 116.961 107.579 1.00 47.21 78 LEU B N 1
ATOM 1737 C CA . LEU B 2 78 ? 128.114 117.435 108.381 1.00 48.19 78 LEU B CA 1
ATOM 1738 C C . LEU B 2 78 ? 128.668 118.732 107.803 1.00 51.25 78 LEU B C 1
ATOM 1739 O O . LEU B 2 78 ? 129.213 119.563 108.543 1.00 45.06 78 LEU B O 1
ATOM 1744 N N . ASP B 2 79 ? 128.482 118.914 106.488 1.00 51.17 79 ASP B N 1
ATOM 1745 C CA . ASP B 2 79 ? 128.880 120.143 105.826 1.00 57.61 79 ASP B CA 1
ATOM 1746 C C . ASP B 2 79 ? 127.940 121.313 106.135 1.00 63.67 79 ASP B C 1
ATOM 1747 O O . ASP B 2 79 ? 128.395 122.455 106.190 1.00 74.29 79 ASP B O 1
ATOM 1752 N N . ASN B 2 80 ? 126.651 121.022 106.356 1.00 63.71 80 ASN B N 1
ATOM 1753 C CA . ASN B 2 80 ? 125.580 121.999 106.395 1.00 61.50 80 ASN B CA 1
ATOM 1754 C C . ASN B 2 80 ? 124.814 121.928 107.713 1.00 53.80 80 ASN B C 1
ATOM 1755 O O . ASN B 2 80 ? 123.598 121.742 107.722 1.00 49.83 80 ASN B O 1
ATOM 1760 N N . ILE B 2 81 ? 125.483 122.117 108.846 1.00 45.73 81 ILE B N 1
ATOM 1761 C CA . ILE B 2 81 ? 124.785 121.891 110.101 1.00 44.19 81 ILE B CA 1
ATOM 1762 C C . ILE B 2 81 ? 123.900 123.102 110.426 1.00 46.67 81 ILE B C 1
ATOM 1763 O O . ILE B 2 81 ? 122.775 122.926 110.850 1.00 43.94 81 ILE B O 1
ATOM 1768 N N . LYS B 2 82 ? 124.403 124.333 110.242 1.00 49.92 82 LYS B N 1
ATOM 1769 C CA . LYS B 2 82 ? 123.624 125.545 110.472 1.00 56.72 82 LYS B CA 1
ATOM 1770 C C . LYS B 2 82 ? 122.332 125.557 109.642 1.00 49.05 82 LYS B C 1
ATOM 1771 O O . LYS B 2 82 ? 121.239 125.806 110.130 1.00 52.15 82 LYS B O 1
ATOM 1777 N N . GLY B 2 83 ? 122.450 125.220 108.384 1.00 44.81 83 GLY B N 1
ATOM 1778 C CA . GLY B 2 83 ? 121.311 125.273 107.514 1.00 41.88 83 GLY B CA 1
ATOM 1779 C C . GLY B 2 83 ? 120.278 124.220 107.839 1.00 47.48 83 GLY B C 1
ATOM 1780 O O . GLY B 2 83 ? 119.105 124.401 107.545 1.00 56.95 83 GLY B O 1
ATOM 1781 N N . HIS B 2 84 ? 120.728 123.082 108.349 1.00 53.34 84 HIS B N 1
ATOM 1782 C CA . HIS B 2 84 ? 119.815 121.966 108.517 1.00 49.44 84 HIS B CA 1
ATOM 1783 C C . HIS B 2 84 ? 118.970 122.196 109.766 1.00 41.01 84 HIS B C 1
ATOM 1784 O O . HIS B 2 84 ? 117.828 121.785 109.801 1.00 43.31 84 HIS B O 1
ATOM 1791 N N . PHE B 2 85 ? 119.515 122.902 110.748 1.00 40.61 85 PHE B N 1
ATOM 1792 C CA . PHE B 2 85 ? 118.839 123.098 112.012 1.00 43.42 85 PHE B CA 1
ATOM 1793 C C . PHE B 2 85 ? 118.089 124.435 112.124 1.00 44.10 85 PHE B C 1
ATOM 1794 O O . PHE B 2 85 ? 117.680 124.773 113.238 1.00 36.06 85 PHE B O 1
ATOM 1802 N N . ALA B 2 86 ? 117.844 125.190 111.028 1.00 42.39 86 ALA B N 1
ATOM 1803 C CA . ALA B 2 86 ? 117.487 126.614 111.150 1.00 40.71 86 ALA B CA 1
ATOM 1804 C C . ALA B 2 86 ? 116.024 1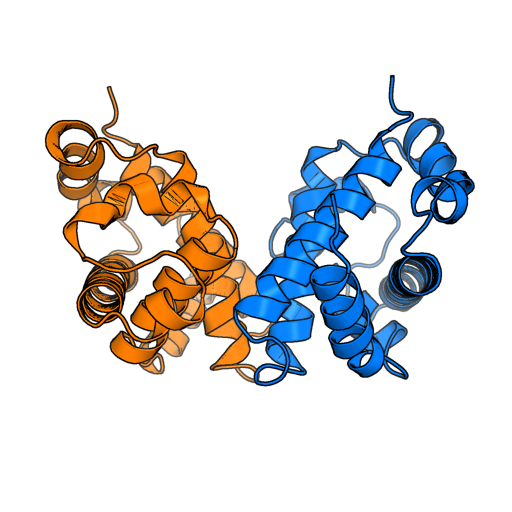26.810 111.547 1.00 38.36 86 ALA B C 1
ATOM 1805 O O . ALA B 2 86 ? 115.714 127.574 112.455 1.00 36.35 86 ALA B O 1
ATOM 1807 N N . ASN B 2 87 ? 115.146 126.042 110.915 1.00 34.67 87 ASN B N 1
ATOM 1808 C CA . ASN B 2 87 ? 113.780 125.938 111.360 1.00 39.65 87 ASN B CA 1
ATOM 1809 C C . ASN B 2 87 ? 113.639 125.431 112.803 1.00 43.67 87 ASN B C 1
ATOM 1810 O O . ASN B 2 87 ? 112.724 125.872 113.517 1.00 46.75 87 ASN B O 1
ATOM 1815 N N . LEU B 2 88 ? 114.460 124.466 113.210 1.00 34.99 88 LEU B N 1
ATOM 1816 C CA . LEU B 2 88 ? 114.328 123.931 114.541 1.00 33.58 88 LEU B CA 1
ATOM 1817 C C . LEU B 2 88 ? 114.796 125.004 115.507 1.00 29.51 88 LEU B C 1
ATOM 1818 O O . LEU B 2 88 ? 114.317 125.087 116.633 1.00 31.46 88 LEU B O 1
ATOM 1823 N N . SER B 2 89 ? 115.745 125.818 115.063 1.00 29.42 89 SER B N 1
ATOM 1824 C CA . SER B 2 89 ? 116.247 126.865 115.925 1.00 33.10 89 SER B CA 1
ATOM 1825 C C . SER B 2 89 ? 115.163 127.924 116.196 1.00 36.79 89 SER B C 1
ATOM 1826 O O . SER B 2 89 ? 115.083 128.452 117.300 1.00 42.42 89 SER B O 1
ATOM 1829 N N . LYS B 2 90 ? 114.338 128.233 115.194 1.00 39.49 90 LYS B N 1
ATOM 1830 C CA . LYS B 2 90 ? 113.319 129.250 115.331 1.00 42.80 90 LYS B CA 1
ATOM 1831 C C . LYS B 2 90 ? 112.180 128.735 116.203 1.00 37.88 90 LYS B C 1
ATOM 1832 O O . LYS B 2 90 ? 111.573 129.526 116.909 1.00 37.55 90 LYS B O 1
ATOM 1838 N N . LEU B 2 91 ? 111.809 127.457 116.079 1.00 34.24 91 LEU B N 1
ATOM 1839 C CA . LEU B 2 91 ? 110.817 126.847 116.976 1.00 31.73 91 LEU B CA 1
ATOM 1840 C C . LEU B 2 91 ? 111.255 126.903 118.439 1.00 30.41 91 LEU B C 1
ATOM 1841 O O . LEU B 2 91 ? 110.466 127.278 119.284 1.00 29.35 91 LEU B O 1
ATOM 1846 N N . HIS B 2 92 ? 112.497 126.542 118.741 1.00 26.51 92 HIS B N 1
ATOM 1847 C CA . HIS B 2 92 ? 112.951 126.642 120.104 1.00 34.42 92 HIS B CA 1
ATOM 1848 C C . HIS B 2 92 ? 112.759 128.049 120.643 1.00 36.01 92 HIS B C 1
ATOM 1849 O O . HIS B 2 92 ? 112.412 128.169 121.824 1.00 42.76 92 HIS B O 1
ATOM 1856 N N . CYS B 2 93 ? 113.028 129.076 119.828 1.00 37.24 93 CYS B N 1
ATOM 1857 C CA . CYS B 2 93 ? 113.033 130.471 120.270 1.00 35.94 93 CYS B CA 1
ATOM 1858 C C . CYS B 2 93 ? 111.596 130.998 120.376 1.00 37.94 93 CYS B C 1
ATOM 1859 O O . CYS B 2 93 ? 111.194 131.514 121.423 1.00 42.34 93 CYS B O 1
ATOM 1862 N N . GLU B 2 94 ? 110.814 130.817 119.315 1.00 37.32 94 GLU B N 1
ATOM 1863 C CA . GLU B 2 94 ? 109.527 131.476 119.171 1.00 41.16 94 GLU B CA 1
ATOM 1864 C C . GLU B 2 94 ? 108.397 130.700 119.821 1.00 48.92 94 GLU B C 1
ATOM 1865 O O . GLU B 2 94 ? 107.466 131.317 120.338 1.00 59.82 94 GLU B O 1
ATOM 1871 N N . LYS B 2 95 ? 108.429 129.365 119.703 1.00 44.26 95 LYS B N 1
ATOM 1872 C CA . LYS B 2 95 ? 107.317 128.553 120.170 1.00 46.31 95 LYS B CA 1
ATOM 1873 C C . LYS B 2 95 ? 107.586 127.927 121.546 1.00 43.01 95 LYS B C 1
ATOM 1874 O O . LYS B 2 95 ? 106.773 128.090 122.453 1.00 55.86 95 LYS B O 1
ATOM 1880 N N . PHE B 2 96 ? 108.757 127.336 121.764 1.00 39.74 96 PHE B N 1
ATOM 1881 C CA . PHE B 2 96 ? 109.026 126.668 123.030 1.00 39.91 96 PHE B CA 1
ATOM 1882 C C . PHE B 2 96 ? 109.739 127.559 124.042 1.00 37.04 96 PHE B C 1
ATOM 1883 O O . PHE B 2 96 ? 109.786 127.198 125.205 1.00 40.32 96 PHE B O 1
ATOM 1891 N N . HIS B 2 97 ? 110.307 128.692 123.628 1.00 37.37 97 HIS B N 1
ATOM 1892 C CA . HIS B 2 97 ? 110.937 129.597 124.586 1.00 37.53 97 HIS B CA 1
ATOM 1893 C C . HIS B 2 97 ? 112.041 128.902 125.373 1.00 35.11 97 HIS B C 1
ATOM 1894 O O . HIS B 2 97 ? 112.189 129.128 126.562 1.00 38.09 97 HIS B O 1
ATOM 1901 N N . VAL B 2 98 ? 112.920 128.162 124.701 1.00 34.78 98 VAL B N 1
ATOM 1902 C CA . VAL B 2 98 ? 113.952 127.448 125.438 1.00 31.92 98 VAL B CA 1
ATOM 1903 C C . VAL B 2 98 ? 115.215 128.293 125.452 1.00 32.73 98 VAL B C 1
ATOM 1904 O O . VAL B 2 98 ? 115.694 128.685 124.390 1.00 35.26 98 VAL B O 1
ATOM 1908 N N . ASP B 2 99 ? 115.805 128.481 126.626 1.00 31.52 99 ASP B N 1
ATOM 1909 C CA . ASP B 2 99 ? 117.068 129.192 126.739 1.00 33.46 99 ASP B CA 1
ATOM 1910 C C . ASP B 2 99 ? 118.148 128.483 125.928 1.00 37.90 99 ASP B C 1
ATOM 1911 O O . ASP B 2 99 ? 118.369 127.287 126.099 1.00 39.77 99 ASP B O 1
ATOM 1916 N N . PRO B 2 100 ? 118.848 129.158 124.998 1.00 39.88 100 PRO B N 1
ATOM 1917 C CA . PRO B 2 100 ? 119.805 128.482 124.121 1.00 40.39 100 PRO B CA 1
ATOM 1918 C C . PRO B 2 100 ? 121.058 127.934 124.794 1.00 40.30 100 PRO B C 1
ATOM 1919 O O . PRO B 2 100 ? 121.727 127.066 124.231 1.00 42.92 100 PRO B O 1
ATOM 1923 N N . GLU B 2 101 ? 121.348 128.341 126.024 1.00 41.75 101 GLU B N 1
ATOM 1924 C CA . GLU B 2 101 ? 122.432 127.717 126.781 1.00 47.59 101 GLU B CA 1
ATOM 1925 C C . GLU B 2 101 ? 122.203 126.204 127.006 1.00 47.66 101 GLU B C 1
ATOM 1926 O O . GLU B 2 101 ? 123.132 125.444 127.279 1.00 52.57 101 GLU B O 1
ATOM 1932 N N . ASN B 2 102 ? 120.950 125.763 126.980 1.00 42.68 102 ASN B N 1
ATOM 1933 C CA . ASN B 2 102 ? 120.634 124.371 127.193 1.00 44.22 102 ASN B CA 1
ATOM 1934 C C . ASN B 2 102 ? 121.223 123.468 126.109 1.00 45.08 102 ASN B C 1
ATOM 1935 O O . ASN B 2 102 ? 121.467 122.305 126.369 1.00 40.57 102 ASN B O 1
ATOM 1940 N N . PHE B 2 103 ? 121.468 124.005 124.913 1.00 41.64 103 PHE B N 1
ATOM 1941 C CA . PHE B 2 103 ? 121.936 123.185 123.820 1.00 38.37 103 PHE B CA 1
ATOM 1942 C C . PHE B 2 103 ? 123.362 122.723 124.108 1.00 41.53 103 PHE B C 1
ATOM 1943 O O . PHE B 2 103 ? 123.652 121.540 123.932 1.00 42.86 103 PHE B O 1
ATOM 1951 N N . LYS B 2 104 ? 124.215 123.590 124.666 1.00 43.01 104 LYS B N 1
ATOM 1952 C CA . LYS B 2 104 ? 125.564 123.164 125.040 1.00 45.63 104 LYS B CA 1
ATOM 1953 C C . LYS B 2 104 ? 125.554 122.251 126.277 1.00 41.85 104 LYS B C 1
ATOM 1954 O O . LYS B 2 104 ? 126.369 121.343 126.353 1.00 51.33 104 LYS B O 1
ATOM 1960 N N . LEU B 2 105 ? 124.627 122.418 127.228 1.00 42.50 105 LEU B N 1
ATOM 1961 C CA . LEU B 2 105 ? 124.554 121.521 128.385 1.00 40.02 105 LEU B CA 1
ATOM 1962 C C . LEU B 2 105 ? 124.158 120.104 127.969 1.00 34.75 105 LEU B C 1
ATOM 1963 O O . LEU B 2 105 ? 124.724 119.138 128.462 1.00 37.28 105 LEU B O 1
ATOM 1968 N N . LEU B 2 106 ? 123.132 119.950 127.122 1.00 31.33 106 LEU B N 1
ATOM 1969 C CA . LEU B 2 106 ? 122.714 118.626 126.690 1.00 30.92 106 LEU B CA 1
ATOM 1970 C C . LEU B 2 106 ? 123.837 117.973 125.873 1.00 36.01 106 LEU B C 1
ATOM 1971 O O . LEU B 2 106 ? 124.036 116.778 125.959 1.00 33.09 106 LEU B O 1
ATOM 1976 N N . GLY B 2 107 ? 124.549 118.764 125.061 1.00 36.22 107 GLY B N 1
ATOM 1977 C CA . GLY B 2 107 ? 125.653 118.259 124.270 1.00 34.77 107 GLY B CA 1
ATOM 1978 C C . GLY B 2 107 ? 126.692 117.585 125.162 1.00 35.82 107 GLY B C 1
ATOM 1979 O O . GLY B 2 107 ? 127.161 116.507 124.817 1.00 36.92 107 GLY B O 1
ATOM 1980 N N . ASP B 2 108 ? 127.013 118.205 126.301 1.00 34.37 108 ASP B N 1
ATOM 1981 C CA . ASP B 2 108 ? 128.000 117.658 127.228 1.00 43.13 108 ASP B CA 1
ATOM 1982 C C . ASP B 2 108 ? 127.489 116.391 127.910 1.00 38.57 108 ASP B C 1
ATOM 1983 O O . ASP B 2 108 ? 128.246 115.457 128.129 1.00 39.95 108 ASP B O 1
ATOM 1988 N N . ILE B 2 109 ? 126.201 116.349 128.202 1.00 32.17 109 ILE B N 1
ATOM 1989 C CA . ILE B 2 109 ? 125.635 115.141 128.742 1.00 33.98 109 ILE B CA 1
ATOM 1990 C C . ILE B 2 109 ? 125.634 114.047 127.684 1.00 30.13 109 ILE B C 1
ATOM 1991 O O . ILE B 2 109 ? 125.911 112.903 128.026 1.00 31.27 109 ILE B O 1
ATOM 1996 N N . ILE B 2 110 ? 125.330 114.355 126.422 1.00 28.72 110 ILE B N 1
ATOM 1997 C CA . ILE B 2 110 ? 125.310 113.309 125.399 1.00 33.57 110 ILE B CA 1
ATOM 1998 C C . ILE B 2 110 ? 126.706 112.667 125.297 1.00 31.28 110 ILE B C 1
ATOM 1999 O O . ILE B 2 110 ? 126.844 111.482 125.049 1.00 34.58 110 ILE B O 1
ATOM 2004 N N . ILE B 2 111 ? 127.758 113.437 125.547 1.00 29.29 111 ILE B N 1
ATOM 2005 C CA . ILE B 2 111 ? 129.096 112.888 125.499 1.00 34.77 111 ILE B CA 1
ATOM 2006 C C . ILE B 2 111 ? 129.341 111.902 126.629 1.00 29.36 111 ILE B C 1
ATOM 2007 O O . ILE B 2 111 ? 129.935 110.847 126.407 1.00 33.30 111 ILE B O 1
ATOM 2012 N N . ILE B 2 112 ? 128.842 112.196 127.820 1.00 30.36 112 ILE B N 1
ATOM 2013 C CA . ILE B 2 112 ? 128.923 111.243 128.916 1.00 29.50 112 ILE B CA 1
ATOM 2014 C C . ILE B 2 112 ? 128.119 109.971 128.652 1.00 30.01 112 ILE B C 1
ATOM 2015 O O . ILE B 2 112 ? 128.562 108.912 129.059 1.00 38.94 112 ILE B O 1
ATOM 2020 N N . VAL B 2 113 ? 126.970 110.028 127.968 1.00 32.30 113 VAL B N 1
ATOM 2021 C CA . VAL B 2 113 ? 126.163 108.833 127.712 1.00 34.26 113 VAL B CA 1
ATOM 2022 C C . VAL B 2 113 ? 126.819 107.951 126.638 1.00 34.50 113 VAL B C 1
ATOM 2023 O O . VAL B 2 113 ? 126.810 106.728 126.758 1.00 39.72 113 VAL B O 1
ATOM 2027 N N . LEU B 2 114 ? 127.359 108.566 125.579 1.00 32.76 114 LEU B N 1
ATOM 2028 C CA . LEU B 2 114 ? 128.147 107.871 124.572 1.00 35.53 114 LEU B CA 1
ATOM 2029 C C . LEU B 2 114 ? 129.394 107.178 125.157 1.00 33.16 114 LEU B C 1
ATOM 2030 O O . LEU B 2 114 ? 129.664 106.022 124.844 1.00 34.53 114 LEU B O 1
ATOM 2035 N N . ALA B 2 115 ? 130.192 107.882 125.967 1.00 31.11 115 ALA B N 1
ATOM 2036 C CA . ALA B 2 115 ? 131.270 107.261 126.722 1.00 33.85 115 ALA B CA 1
ATOM 2037 C C . ALA B 2 115 ? 130.834 106.020 127.529 1.00 32.19 115 ALA B C 1
ATOM 2038 O O . ALA B 2 115 ? 131.548 105.024 127.540 1.00 33.58 115 ALA B O 1
ATOM 2040 N N . ALA B 2 116 ? 129.732 106.084 128.287 1.00 28.81 116 ALA B N 1
ATOM 2041 C CA . ALA B 2 116 ? 129.304 104.949 129.104 1.00 27.68 116 ALA B CA 1
ATOM 2042 C C . ALA B 2 116 ? 128.795 103.786 128.245 1.00 30.84 116 ALA B C 1
ATOM 2043 O O . ALA B 2 116 ? 128.855 102.635 128.681 1.00 40.04 116 ALA B O 1
ATOM 2045 N N . HIS B 2 117 ? 128.244 104.048 127.047 1.00 25.46 117 HIS B N 1
ATOM 2046 C CA . HIS B 2 117 ? 127.678 102.960 126.258 1.00 28.17 117 HIS B CA 1
ATOM 2047 C C . HIS B 2 117 ? 128.672 102.379 125.268 1.00 28.94 117 HIS B C 1
ATOM 2048 O O . HIS B 2 117 ? 128.462 101.276 124.796 1.00 32.98 117 HIS B O 1
ATOM 2055 N N . HIS B 2 118 ? 129.734 103.117 124.933 1.00 36.46 118 HIS B N 1
ATOM 2056 C CA . HIS B 2 118 ? 130.694 102.640 123.950 1.00 42.84 118 HIS B CA 1
ATOM 2057 C C . HIS B 2 118 ? 132.092 102.903 124.469 1.00 39.54 118 HIS B C 1
ATOM 2058 O O . HIS B 2 118 ? 132.851 103.623 123.836 1.00 41.67 118 HIS B O 1
ATOM 2065 N N . PRO B 2 119 ? 132.488 102.345 125.622 1.00 45.03 119 PRO B N 1
ATOM 2066 C CA . PRO B 2 119 ? 133.798 102.670 126.196 1.00 48.90 119 PRO B CA 1
ATOM 2067 C C . PRO B 2 119 ? 134.991 102.365 125.293 1.00 50.42 119 PRO B C 1
ATOM 2068 O O . PRO B 2 119 ? 135.959 103.128 125.282 1.00 57.22 119 PRO B O 1
ATOM 2072 N N . GLU B 2 120 ? 134.914 101.290 124.509 1.00 53.86 120 GLU B N 1
ATOM 2073 C CA . GLU B 2 120 ? 136.058 100.875 123.708 1.00 60.69 120 GLU B CA 1
ATOM 2074 C C . GLU B 2 120 ? 136.214 101.753 122.463 1.00 52.52 120 GLU B C 1
ATOM 2075 O O . GLU B 2 120 ? 137.336 101.986 122.031 1.00 72.38 120 GLU B O 1
ATOM 2081 N N . ASP B 2 121 ? 135.138 102.316 121.921 1.00 50.96 121 ASP B N 1
ATOM 2082 C CA . ASP B 2 121 ? 135.263 103.162 120.738 1.00 49.14 121 ASP B CA 1
ATOM 2083 C C . ASP B 2 121 ? 135.503 104.622 121.097 1.00 40.32 121 ASP B C 1
ATOM 2084 O O . ASP B 2 121 ? 135.866 105.432 120.228 1.00 38.88 121 ASP B O 1
ATOM 2089 N N . PHE B 2 122 ? 135.201 105.000 122.334 1.00 34.10 122 PHE B N 1
ATOM 2090 C CA . PHE B 2 122 ? 135.167 106.410 122.670 1.00 32.92 122 PHE B CA 1
ATOM 2091 C C . PHE B 2 122 ? 136.537 106.829 123.167 1.00 34.49 122 PHE B C 1
ATOM 2092 O O . PHE B 2 122 ? 136.673 107.375 124.260 1.00 45.33 122 PHE B O 1
ATOM 2100 N N . SER B 2 123 ? 137.537 106.615 122.298 1.00 38.60 123 SER B N 1
ATOM 2101 C CA . SER B 2 123 ? 138.916 107.033 122.470 1.00 36.61 123 SER B CA 1
ATOM 2102 C C . SER B 2 123 ? 139.059 108.547 122.636 1.00 37.24 123 SER B C 1
ATOM 2103 O O . SER B 2 123 ? 138.122 109.291 122.398 1.00 39.82 123 SER B O 1
ATOM 2106 N N . VAL B 2 124 ? 140.268 109.000 122.968 1.00 37.43 124 VAL B N 1
ATOM 2107 C CA . VAL B 2 124 ? 140.584 110.418 123.072 1.00 39.96 124 VAL B CA 1
ATOM 2108 C C . VAL B 2 124 ? 140.231 111.161 121.782 1.00 37.49 124 VAL B C 1
ATOM 2109 O O . VAL B 2 124 ? 139.558 112.182 121.838 1.00 37.48 124 VAL B O 1
ATOM 2113 N N . GLU B 2 125 ? 140.578 110.611 120.628 1.00 36.61 125 GLU B N 1
ATOM 2114 C CA . GLU B 2 125 ? 140.365 111.313 119.375 1.00 39.91 125 GLU B CA 1
ATOM 2115 C C . GLU B 2 125 ? 138.896 111.194 118.972 1.00 38.84 125 GLU B C 1
ATOM 2116 O O . GLU B 2 125 ? 138.302 112.182 118.530 1.00 36.63 125 GLU B O 1
ATOM 2122 N N . CYS B 2 126 ? 138.273 110.034 119.183 1.00 32.70 126 CYS B N 1
ATOM 2123 C CA . CYS B 2 126 ? 136.842 109.964 118.972 1.00 34.22 126 CYS B CA 1
ATOM 2124 C C . CYS B 2 126 ? 136.103 111.023 119.804 1.00 33.66 126 CYS B C 1
ATOM 2125 O O . CYS B 2 126 ? 135.309 111.796 119.286 1.00 29.76 126 CYS B O 1
ATOM 2128 N N . HIS B 2 127 ? 136.404 111.105 121.092 1.00 32.33 127 HIS B N 1
ATOM 2129 C CA . HIS B 2 127 ? 135.847 112.129 121.952 1.00 34.80 127 HIS B CA 1
ATOM 2130 C C . HIS B 2 127 ? 136.069 113.536 121.381 1.00 35.03 127 HIS B C 1
ATOM 2131 O O . HIS B 2 127 ? 135.189 114.381 121.442 1.00 33.29 127 HIS B O 1
ATOM 2138 N N . ALA B 2 128 ? 137.254 113.852 120.888 1.00 37.60 128 ALA 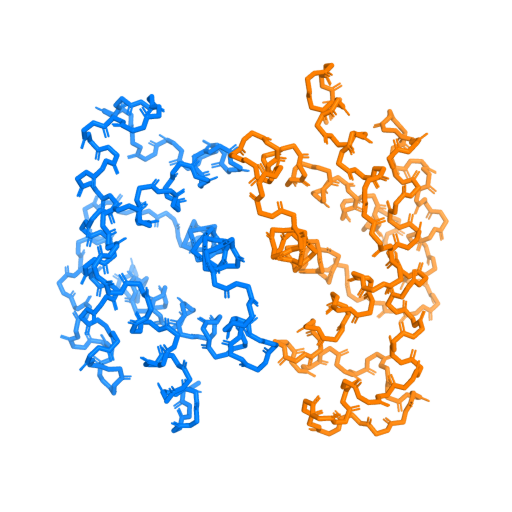B N 1
ATOM 2139 C CA . ALA B 2 128 ? 137.500 115.218 120.424 1.00 38.08 128 ALA B CA 1
ATOM 2140 C C . ALA B 2 128 ? 136.626 115.516 119.191 1.00 36.93 128 ALA B C 1
ATOM 2141 O O . ALA B 2 128 ? 136.149 116.631 119.065 1.00 35.50 128 ALA B O 1
ATOM 2143 N N . ALA B 2 129 ? 136.343 114.500 118.348 1.00 30.95 129 ALA B N 1
ATOM 2144 C CA . ALA B 2 129 ? 135.495 114.642 117.171 1.00 30.37 129 ALA B CA 1
ATOM 2145 C C . ALA B 2 129 ? 134.042 114.904 117.567 1.00 40.35 129 ALA B C 1
ATOM 2146 O O . ALA B 2 129 ? 133.352 115.697 116.935 1.00 40.61 129 ALA B O 1
ATOM 2148 N N . PHE B 2 130 ? 133.561 114.193 118.577 1.00 36.47 130 PHE B N 1
ATOM 2149 C CA . PHE B 2 130 ? 132.213 114.394 119.056 1.00 34.40 130 PHE B CA 1
ATOM 2150 C C . PHE B 2 130 ? 132.070 115.736 119.753 1.00 33.81 130 PHE B C 1
ATOM 2151 O O . PHE B 2 130 ? 131.005 116.336 119.673 1.00 35.98 130 PHE B O 1
ATOM 2159 N N . GLN B 2 131 ? 133.089 116.178 120.477 1.00 34.70 131 GLN B N 1
ATOM 2160 C CA . GLN B 2 131 ? 132.997 117.432 121.194 1.00 40.06 131 GLN B CA 1
ATOM 2161 C C . GLN B 2 131 ? 132.841 118.583 120.197 1.00 42.57 131 GLN B C 1
ATOM 2162 O O . GLN B 2 131 ? 132.110 119.540 120.439 1.00 39.85 131 GLN B O 1
ATOM 2168 N N . LYS B 2 132 ? 133.475 118.451 119.044 1.00 43.27 132 LYS B N 1
ATOM 2169 C CA . LYS B 2 132 ? 133.342 119.435 117.995 1.00 41.65 132 LYS B CA 1
ATOM 2170 C C . LYS B 2 132 ? 131.926 119.369 117.409 1.00 43.87 132 LYS B C 1
ATOM 2171 O O . LYS B 2 132 ? 131.300 120.403 117.198 1.00 44.07 132 LYS B O 1
ATOM 2177 N N . LEU B 2 133 ? 131.425 118.162 117.126 1.00 38.04 133 LEU B N 1
ATOM 2178 C CA . LEU B 2 133 ? 130.076 117.993 116.609 1.00 40.52 133 LEU B CA 1
ATOM 2179 C C . LEU B 2 133 ? 129.017 118.644 117.507 1.00 39.15 133 LEU B C 1
ATOM 2180 O O . LEU B 2 133 ? 128.094 119.284 117.023 1.00 37.85 133 LEU B O 1
ATOM 2185 N N . VAL B 2 134 ? 129.159 118.455 118.806 1.00 39.94 134 VAL B N 1
ATOM 2186 C CA . VAL B 2 134 ? 128.170 118.856 119.797 1.00 41.51 134 VAL B CA 1
ATOM 2187 C C . VAL B 2 134 ? 128.202 120.381 119.880 1.00 41.56 134 VAL B C 1
ATOM 2188 O O . VAL B 2 134 ? 127.157 121.005 119.918 1.00 49.58 134 VAL B O 1
ATOM 2192 N N . ARG B 2 135 ? 129.406 120.970 119.852 1.00 38.95 135 ARG B N 1
ATOM 2193 C CA . ARG B 2 135 ? 129.632 122.414 119.754 1.00 43.60 135 ARG B CA 1
ATOM 2194 C C . ARG B 2 135 ? 128.894 123.030 118.552 1.00 44.93 135 ARG B C 1
ATOM 2195 O O . ARG B 2 135 ? 128.221 124.042 118.693 1.00 48.14 135 ARG B O 1
ATOM 2203 N N . GLN B 2 136 ? 129.030 122.441 117.363 1.00 39.31 136 GLN B N 1
ATOM 2204 C CA . GLN B 2 136 ? 128.452 123.019 116.163 1.00 39.86 136 GLN B CA 1
ATOM 2205 C C . GLN B 2 136 ? 126.954 122.805 116.123 1.00 42.12 136 GLN B C 1
ATOM 2206 O O . GLN B 2 136 ? 126.270 123.653 115.560 1.00 48.05 136 GLN B O 1
ATOM 2212 N N . VAL B 2 137 ? 126.444 121.685 116.690 1.00 42.74 137 VAL B N 1
ATOM 2213 C CA . VAL B 2 137 ? 125.000 121.504 116.779 1.00 36.03 137 VAL B CA 1
ATOM 2214 C C . VAL B 2 137 ? 124.398 122.543 117.749 1.00 33.24 137 VAL B C 1
ATOM 2215 O O . VAL B 2 137 ? 123.416 123.210 117.444 1.00 31.23 137 VAL B O 1
ATOM 2219 N N . ALA B 2 138 ? 125.086 122.837 118.835 1.00 33.09 138 ALA B N 1
ATOM 2220 C CA . ALA B 2 138 ? 124.589 123.815 119.778 1.00 36.86 138 ALA B CA 1
ATOM 2221 C C . ALA B 2 138 ? 124.516 125.199 119.133 1.00 44.86 138 ALA B C 1
ATOM 2222 O O . ALA B 2 138 ? 123.512 125.895 119.289 1.00 46.92 138 ALA B O 1
ATOM 2224 N N . ALA B 2 139 ? 125.568 125.606 118.410 1.00 44.88 139 ALA B N 1
ATOM 2225 C CA . ALA B 2 139 ? 125.554 126.889 117.722 1.00 40.86 139 ALA B CA 1
ATOM 2226 C C . ALA B 2 139 ? 124.483 126.937 116.613 1.00 41.05 139 ALA B C 1
ATOM 2227 O O . ALA B 2 139 ? 123.788 127.935 116.470 1.00 42.51 139 ALA B O 1
ATOM 2229 N N . ALA B 2 140 ? 124.269 125.867 115.851 1.00 33.36 140 ALA B N 1
ATOM 2230 C CA . ALA B 2 140 ? 123.227 125.952 114.851 1.00 35.39 140 ALA B CA 1
ATOM 2231 C C . ALA B 2 140 ? 121.859 126.172 115.513 1.00 41.82 140 ALA B C 1
ATOM 2232 O O . ALA B 2 140 ? 120.983 126.812 114.942 1.00 43.21 140 ALA B O 1
ATOM 2234 N N . LEU B 2 141 ? 121.611 125.524 116.648 1.00 41.20 141 LEU B N 1
ATOM 2235 C CA . LEU B 2 141 ? 120.293 125.582 117.258 1.00 39.66 141 LEU B CA 1
ATOM 2236 C C . LEU B 2 141 ? 120.104 126.931 117.958 1.00 37.48 141 LEU B C 1
ATOM 2237 O O . LEU B 2 141 ? 118.980 127.356 118.161 1.00 38.71 141 LEU B O 1
ATOM 2242 N N . ALA B 2 142 ? 121.193 127.567 118.379 1.00 35.69 142 ALA B N 1
ATOM 2243 C CA . ALA B 2 142 ? 121.115 128.910 118.929 1.00 39.18 142 ALA B CA 1
ATOM 2244 C C . ALA B 2 142 ? 121.044 130.018 117.873 1.00 42.49 142 ALA B C 1
ATOM 2245 O O . ALA B 2 142 ? 120.994 131.183 118.261 1.00 48.78 142 ALA B O 1
ATOM 2247 N N . ALA B 2 143 ? 121.088 129.708 116.573 1.00 50.05 143 ALA B N 1
ATOM 2248 C CA . ALA B 2 143 ? 121.470 130.705 115.571 1.00 55.11 143 ALA B CA 1
ATOM 2249 C C . ALA B 2 143 ? 120.341 131.700 115.299 1.00 60.69 143 ALA B C 1
ATOM 2250 O O . ALA B 2 143 ? 120.573 132.903 115.201 1.00 71.29 143 ALA B O 1
ATOM 2252 N N . GLU B 2 144 ? 119.126 131.185 115.158 1.00 49.93 144 GLU B N 1
ATOM 2253 C CA . GLU B 2 144 ? 117.993 131.990 114.768 1.00 49.14 144 GLU B CA 1
ATOM 2254 C C . GLU B 2 144 ? 117.311 132.703 115.945 1.00 49.27 144 GLU B C 1
ATOM 2255 O O . GLU B 2 144 ? 116.198 133.198 115.762 1.00 47.42 144 GLU B O 1
ATOM 2261 N N . TYR B 2 145 ? 117.930 132.757 117.131 1.00 46.33 145 TYR B N 1
ATOM 2262 C CA . TYR B 2 145 ? 117.338 133.490 118.243 1.00 53.27 145 TYR B CA 1
ATOM 2263 C C . TYR B 2 145 ? 117.413 134.994 117.975 1.00 62.12 145 TYR B C 1
ATOM 2264 O O . TYR B 2 145 ? 118.415 135.501 117.476 1.00 83.62 145 TYR B O 1
ATOM 2273 N N . HIS B 2 146 ? 116.376 135.719 118.391 1.00 74.93 146 HIS B N 1
ATOM 2274 C CA . HIS B 2 146 ? 116.264 137.142 118.108 1.00 81.52 146 HIS B CA 1
ATOM 2275 C C . HIS B 2 146 ? 115.194 137.770 119.018 1.00 78.59 146 HIS B C 1
ATOM 2276 O O . HIS B 2 146 ? 114.985 138.988 118.849 1.00 72.93 146 HIS B O 1
#

Foldseek 3Di:
DADPVLLVLCLVLLVVCVVPQLVLLLQLVLVLCVVVVVVCVLPVVDDNDRPDPVSSVVRNVVSVLVVQCSVPVVCLLVSCVVLLCCCQPPSVDPLVSLVSSLVSSVVSSCVPPVPSCDPVSVVSSSVSSVVNSCSSPVVND/DAQDPVLLCLLLVLLVVDPLLVLLLVLQLVCCQVPVVVCVLPVVQDDDPHSVRSNPRPVSSVVSSVVSVLLSVCSVVRVPLLPVCQVVLVCVAPPSNPDLVVLLVSLVSSLVSSCVVCVVSCDPVSSVSSNVSSVVNSCSSPPNHD

Secondary structure (DSSP, 8-state):
---HHHHHHHHHHHTTSTT-HHHHHHHHHHHHHHHSGGGGGG-TTS--STT-HHHHHHHHHHHHHHHHHHTTTT-HHHHSHHHHHHIIIII---TTHHHHHHHHHHHHHHHH-TTTS-HHHHHHHHHHHHHHHHHHHTT--/----HHHHHHHHHHHTT--HHHHHHHHHHHHHHHSGGGGGGGGGG---SSHHHHHH-HHHHHHHHHHHHHHGGGTT-SS-HHHHTHHHHHHHHHTS---THHHHHHHHHHHHHHHHH-TTT--HHHHHHHHHHHHHHHHHHTTT--

Radius of gyration: 19.21 Å; Cα contacts (8 Å, |Δi|>4): 358; chains: 2; bounding box: 54×38×49 Å

Nearest PDB structures (foldseek):
  8wix-assembly1_B  TM=1.000E+00  e=1.701E-18  Alligator mississippiensis
  1wmu-assembly1_B  TM=9.814E-01  e=4.590E-13  Aldabrachelys gigantea
  1c7c-assembly1_B  TM=9.818E-01  e=8.134E-12  Homo sapiens
  1o1j-assembly1_B  TM=9.823E-01  e=1.084E-11  Homo sapiens
  1y4g-assembly1_D  TM=9.838E-01  e=1.516E-11  Homo sapiens

Sequence (287 aa):
VLSMEDKSNVKAIWGKASGHLEEYGAEALERMFCAYPQTKIYFPHFDMSHNSAQIRAHGKKVFSALHEAVNHIDDLPGALCRLSELHAHSLRVDPVNFKFLAHCVLVVFAIHHPSALSPEIHASLDKFLCAVSAVLTSKYRASFDAHERKFIVDLWAKVDVAQCGADALSRMLIVYPWKRRYFEHFGKMCNAHDILHNSKVQEHGKKVLASFGEAVKHLDNIKGHFANLSKLHCEKFHVDPENFKLLGDIIIIVLAAHHPEDFSVECHAAFQKLVRQVAAALAAEYH

Solvent-accessible surface area: 13989 Å² total; per-residue (Å²): 178,22,51,142,91,9,34,65,22,0,95,62,4,6,49,98,0,72,75,74,33,72,90,7,1,3,27,1,3,16,10,12,11,50,2,14,68,94,3,88,125,66,33,113,125,32,73,66,63,143,71,12,68,69,0,84,44,47,0,102,130,31,0,41,24,14,63,86,0,5,81,92,10,115,83,13,83,53,38,4,56,175,34,1,74,59,33,9,111,65,88,166,23,76,56,80,16,23,142,35,40,18,17,0,2,4,0,0,0,0,19,64,38,55,108,29,3,37,22,86,26,2,17,1,0,32,86,0,7,63,30,7,21,60,19,20,41,72,72,58,285,113,91,8,78,81,141,39,66,137,69,0,71,65,5,30,90,124,15,80,41,44,95,2,2,9,26,4,10,0,17,9,0,14,16,37,65,160,18,35,152,41,30,121,135,33,43,126,12,97,74,11,127,21,0,66,129,17,78,120,0,36,93,53,2,68,114,44,3,55,28,17,8,68,0,20,159,68,14,118,83,9,132,46,60,2,23,109,54,0,73,71,32,18,93,139,90,127,23,74,49,92,12,28,92,22,26,4,20,4,5,0,5,3,1,0,21,63,29,59,151,40,0,39,28,86,2,1,20,2,0,9,36,0,5,104,46,5,14,64,1,18,37,44,53,57,187

InterPro domains:
  IPR000971 Globin [PF00042] (27-137)
  IPR000971 Globin [PS01033] (2-142)
  IPR002338 Hemoglobin, alpha-type [PR00612] (16-28)
  IPR002338 Hemoglobin, alpha-type [PR00612] (33-43)
  IPR002338 Hemoglobin, alpha-type [PR00612] (48-57)
  IPR002338 Hemoglobin, alpha-type [PR00612] (75-88)
  IPR002338 Hemoglobin, alpha-type [PR00612] (123-139)
  IPR002338 Hemoglobin, alpha-type [cd08927] (3-142)
  IPR002339 Hemoglobin, pi [PR00815] (4-29)
  IPR002339 Hemoglobin, pi [PR00815] (49-58)
  IPR002339 Hemoglobin, pi [PR00815] (73-83)
  IPR002339 Hemoglobin, pi [PR00815] (105-116)
  IPR009050 Globin-like superfamily [SSF46458] (2-142)
  IPR012292 Globin/Protoglobin [G3DSA:1.10.490.10] (2-142)
  IPR050056 Hemoglobin and related oxygen transporters [PTHR11442] (1-142)